Protein AF-A0A1Y5U432-F1 (afdb_monomer_lite)

Secondary structure (DSSP, 8-state):
--HHHHHHHHHHHHHHHHHHHGGG-SEE--S-GGGGGGHHHHHTT-TTSEE--HHHHHHHHHTTSS-SEEEEE--HHHHT-STTSTTGGGGGTSEEE--S-HHHHHHHHHHHHHH-S--HHHHHHHHHHHHT-S-SEEEE-STTGGGS----TT-EEEEHHHHHHHHHHHHHHT-------GGGSS--

Organism: NCBI:txid745714

Sequence (188 aa):
MDMRQNDAVVWDCLKRTIDAIVPHVDVFTVACNTLHYYAPRIRKRCGPAEFIDVADVVRSHLAHLETDSAALLGAIPVASLDEWSPYYSLREEVNFERPAQLASLHELIHEIKLLGGDSSEIRGRFSDIVSGLESETVFLACTELPLVTATVPGKSLVDVNDLLAKQLVDKALNWAGTVDDQSDRMES

Foldseek 3Di:
DPCVVCVVVVCVVVVVVLLVCLVPAQEDEDLFQLCLLCVVVSCVSNVNHYYDGLLVLVVVVVVPDPDLEAEEQDQCLQQVLPSSHSNVVCVVRHVYDYQPCNVLSNVLLVCCVVPNQPDPVSLVSLLVSQQPDPGQEYEPSGNRSVRNPYDHPSHDYHDSSVSVVVVRVVCVVPVPDPPVPPVPPPDD

Radius of gyration: 18.91 Å; chains: 1; bounding box: 48×50×57 Å

Structure (mmCIF, N/CA/C/O backbone):
data_AF-A0A1Y5U432-F1
#
_entry.id   AF-A0A1Y5U432-F1
#
loop_
_atom_site.group_PDB
_atom_site.id
_atom_site.type_symbol
_atom_site.label_atom_id
_atom_site.label_alt_id
_atom_site.label_comp_id
_atom_site.label_asym_id
_atom_site.label_entity_id
_atom_site.label_seq_id
_atom_site.pdbx_PDB_ins_code
_atom_site.Cartn_x
_atom_site.Cartn_y
_atom_site.Cartn_z
_atom_site.occupancy
_atom_site.B_iso_or_equiv
_atom_site.auth_seq_id
_atom_site.auth_comp_id
_atom_site.auth_asym_id
_atom_site.auth_atom_id
_atom_site.pdbx_PDB_model_num
ATOM 1 N N . MET A 1 1 ? 7.436 11.562 2.508 1.00 63.00 1 MET A N 1
ATOM 2 C CA . MET A 1 1 ? 7.859 11.799 1.113 1.00 63.00 1 MET A CA 1
ATOM 3 C C . MET A 1 1 ? 6.734 12.543 0.421 1.00 63.00 1 MET A C 1
ATOM 5 O O . MET A 1 1 ? 5.643 11.992 0.341 1.00 63.00 1 MET A O 1
ATOM 9 N N . ASP A 1 2 ? 6.965 13.787 0.001 1.00 79.75 2 ASP A N 1
ATOM 10 C CA . ASP A 1 2 ? 5.993 14.522 -0.814 1.00 79.75 2 ASP A CA 1
ATOM 11 C C . ASP A 1 2 ? 6.207 14.147 -2.286 1.00 79.75 2 ASP A C 1
ATOM 13 O O . ASP A 1 2 ? 7.143 14.622 -2.932 1.00 79.75 2 ASP A O 1
ATOM 17 N N . MET A 1 3 ? 5.369 13.241 -2.787 1.00 81.19 3 MET A N 1
ATOM 18 C CA . MET A 1 3 ? 5.434 12.747 -4.165 1.00 81.19 3 MET A CA 1
ATOM 19 C C . MET A 1 3 ? 5.154 13.843 -5.191 1.00 81.19 3 MET A C 1
ATOM 21 O O . MET A 1 3 ? 5.749 13.837 -6.263 1.00 81.19 3 MET A O 1
ATOM 25 N N . ARG A 1 4 ? 4.293 14.812 -4.859 1.00 84.44 4 ARG A N 1
ATOM 26 C CA . ARG A 1 4 ? 3.883 15.866 -5.794 1.00 84.44 4 ARG A CA 1
ATOM 27 C C . ARG A 1 4 ? 5.036 16.808 -6.091 1.00 84.44 4 ARG A C 1
ATOM 29 O O . ARG A 1 4 ? 5.247 17.193 -7.235 1.00 84.44 4 ARG A O 1
ATOM 36 N N . GLN A 1 5 ? 5.810 17.141 -5.064 1.00 89.94 5 GLN A N 1
ATOM 37 C CA . GLN A 1 5 ? 6.969 18.020 -5.209 1.00 89.94 5 GLN A CA 1
ATOM 38 C C . GLN A 1 5 ? 8.188 17.311 -5.811 1.00 89.94 5 GLN A C 1
ATOM 40 O O . GLN A 1 5 ? 9.054 17.966 -6.382 1.00 89.94 5 GLN A O 1
ATOM 45 N N . ASN A 1 6 ? 8.268 15.983 -5.687 1.00 92.94 6 ASN A N 1
ATOM 46 C CA . ASN A 1 6 ? 9.472 15.219 -6.016 1.00 92.94 6 ASN A CA 1
ATOM 47 C C . ASN A 1 6 ? 9.265 14.178 -7.132 1.00 92.94 6 ASN A C 1
ATOM 49 O O . ASN A 1 6 ? 10.129 13.320 -7.298 1.00 92.94 6 ASN A O 1
ATOM 53 N N . ASP A 1 7 ? 8.169 14.249 -7.904 1.00 94.06 7 ASP A N 1
ATOM 54 C CA . ASP A 1 7 ? 7.764 13.209 -8.873 1.00 94.06 7 ASP A CA 1
ATOM 55 C C . ASP A 1 7 ? 8.909 12.769 -9.793 1.00 94.06 7 ASP A C 1
ATOM 57 O O . ASP A 1 7 ? 9.226 11.585 -9.886 1.00 94.06 7 ASP A O 1
ATOM 61 N N . ALA A 1 8 ? 9.575 13.730 -10.438 1.00 95.94 8 ALA A N 1
ATOM 62 C CA . ALA A 1 8 ? 10.657 13.440 -11.375 1.00 95.94 8 ALA A CA 1
ATOM 63 C C . ALA A 1 8 ? 11.838 12.732 -10.692 1.00 95.94 8 ALA A C 1
ATOM 65 O O . ALA A 1 8 ? 12.324 11.719 -11.188 1.00 95.94 8 ALA A O 1
ATOM 66 N N . VAL A 1 9 ? 12.262 13.223 -9.523 1.00 96.88 9 VAL A N 1
ATOM 67 C CA . VAL A 1 9 ? 13.412 12.676 -8.789 1.00 96.88 9 VAL A CA 1
ATOM 68 C C . VAL A 1 9 ? 13.110 11.275 -8.261 1.00 96.88 9 VAL A C 1
ATOM 70 O O . VAL A 1 9 ? 13.939 10.373 -8.396 1.00 96.88 9 VAL A O 1
ATOM 73 N N . VAL A 1 10 ? 11.924 11.070 -7.680 1.00 96.31 10 VAL A N 1
ATOM 74 C CA . VAL A 1 10 ? 11.501 9.754 -7.184 1.00 96.31 10 VAL A CA 1
ATOM 75 C C . VAL A 1 10 ? 11.413 8.768 -8.344 1.00 96.31 10 VAL A C 1
ATOM 77 O O . VAL A 1 10 ? 11.946 7.661 -8.243 1.00 96.31 10 VAL A O 1
ATOM 80 N N . TRP A 1 11 ? 10.808 9.177 -9.461 1.00 97.12 11 TRP A N 1
ATOM 81 C CA . TRP A 1 11 ? 10.705 8.335 -10.643 1.00 97.12 11 TRP A CA 1
ATOM 82 C C . TRP A 1 11 ? 12.068 7.970 -11.230 1.00 97.12 11 TRP A C 1
ATOM 84 O O . TRP A 1 11 ? 12.289 6.803 -11.542 1.00 97.12 11 TRP A O 1
ATOM 94 N N . ASP A 1 12 ? 12.999 8.915 -11.352 1.00 97.88 12 ASP A N 1
ATOM 95 C CA . ASP A 1 12 ? 14.335 8.640 -11.888 1.00 97.88 12 ASP A CA 1
ATOM 96 C C . ASP A 1 12 ? 15.125 7.675 -10.997 1.00 97.88 12 ASP A C 1
ATOM 98 O O . ASP A 1 12 ? 15.816 6.780 -11.493 1.00 97.88 12 ASP A O 1
ATOM 102 N N . CYS A 1 13 ? 14.998 7.805 -9.675 1.00 97.31 13 CYS A N 1
ATOM 103 C CA . CYS A 1 13 ? 15.570 6.848 -8.733 1.00 97.31 13 CYS A CA 1
ATOM 104 C C . CYS A 1 13 ? 14.947 5.458 -8.891 1.00 97.31 13 CYS A C 1
ATOM 106 O O . CYS A 1 13 ? 15.680 4.487 -9.073 1.00 97.31 13 CYS A O 1
ATOM 108 N N . LEU A 1 14 ? 13.615 5.366 -8.882 1.00 97.62 14 LEU A N 1
ATOM 109 C CA . LEU A 1 14 ? 12.896 4.099 -9.004 1.00 97.62 14 LEU A CA 1
ATOM 110 C C . LEU A 1 14 ? 13.180 3.411 -10.345 1.00 97.62 14 LEU A C 1
ATOM 112 O O . LEU A 1 14 ? 13.458 2.215 -10.376 1.00 97.62 14 LEU A O 1
ATOM 116 N N . LYS A 1 15 ? 13.185 4.176 -11.441 1.00 98.00 15 LYS A N 1
ATOM 117 C CA . LYS A 1 15 ? 13.542 3.709 -12.783 1.00 98.00 15 LYS A CA 1
ATOM 118 C C . LYS A 1 15 ? 14.902 3.023 -12.782 1.00 98.00 15 LYS A C 1
ATOM 120 O O . LYS A 1 15 ? 15.000 1.911 -13.282 1.00 98.00 15 LYS A O 1
ATOM 125 N N . ARG A 1 16 ? 15.941 3.674 -12.245 1.00 97.94 16 ARG A N 1
ATOM 126 C CA . ARG A 1 16 ? 17.299 3.104 -12.239 1.00 97.94 16 ARG A CA 1
ATOM 127 C C . ARG A 1 16 ? 17.348 1.768 -11.506 1.00 97.94 16 ARG A C 1
ATOM 129 O O . ARG A 1 16 ? 18.021 0.857 -11.969 1.00 97.94 16 ARG A O 1
ATOM 136 N N . THR A 1 17 ? 16.620 1.646 -10.398 1.00 97.69 17 THR A N 1
ATOM 137 C CA . THR A 1 17 ? 16.516 0.382 -9.663 1.00 97.69 17 THR A CA 1
ATOM 138 C C . THR A 1 17 ? 15.796 -0.683 -10.484 1.00 97.69 17 THR A C 1
ATOM 140 O O . THR A 1 17 ? 16.288 -1.801 -10.568 1.00 97.69 17 THR A O 1
ATOM 143 N N . ILE A 1 18 ? 14.676 -0.346 -11.129 1.00 97.69 18 ILE A N 1
ATOM 144 C CA . ILE A 1 18 ? 13.931 -1.280 -11.990 1.00 97.69 18 ILE A CA 1
ATOM 145 C C . ILE A 1 18 ? 14.811 -1.776 -13.138 1.00 97.69 18 ILE A C 1
ATOM 147 O O . ILE A 1 18 ? 14.940 -2.982 -13.324 1.00 97.69 18 ILE A O 1
ATOM 151 N N . ASP A 1 19 ? 15.465 -0.858 -13.852 1.00 97.06 19 ASP A N 1
ATOM 152 C CA . ASP A 1 19 ? 16.355 -1.181 -14.971 1.00 97.06 19 ASP A CA 1
ATOM 153 C C . ASP A 1 19 ? 17.510 -2.107 -14.525 1.00 97.06 19 ASP A C 1
ATOM 155 O O . ASP A 1 19 ? 17.985 -2.923 -15.312 1.00 97.06 19 ASP A O 1
ATOM 159 N N . ALA A 1 20 ? 17.940 -2.014 -13.260 1.00 97.19 20 ALA A N 1
ATOM 160 C CA . ALA A 1 20 ? 18.979 -2.867 -12.689 1.00 97.19 20 ALA A CA 1
ATOM 161 C C . ALA A 1 20 ? 18.478 -4.253 -12.244 1.00 97.19 20 ALA A C 1
ATOM 163 O O . ALA A 1 20 ? 19.243 -5.207 -12.336 1.00 97.19 20 ALA A O 1
ATOM 164 N N . ILE A 1 21 ? 17.240 -4.389 -11.748 1.00 96.56 21 ILE A N 1
ATOM 165 C CA . ILE A 1 21 ? 16.734 -5.672 -11.218 1.00 96.56 21 ILE A CA 1
ATOM 166 C C . ILE A 1 21 ? 16.040 -6.531 -12.273 1.00 96.56 21 ILE A C 1
ATOM 168 O O . ILE A 1 21 ? 16.147 -7.750 -12.210 1.00 96.56 21 ILE A O 1
ATOM 172 N N . VAL A 1 22 ? 15.347 -5.916 -13.239 1.00 97.25 22 VAL A N 1
ATOM 173 C CA . VAL A 1 22 ? 14.520 -6.618 -14.237 1.00 97.25 22 VAL A CA 1
ATOM 174 C C . VAL A 1 22 ? 15.285 -7.708 -15.000 1.00 97.25 22 VAL A C 1
ATOM 176 O O . VAL A 1 22 ? 14.718 -8.779 -15.187 1.00 97.25 22 VAL A O 1
ATOM 179 N N . PRO A 1 23 ? 16.563 -7.529 -15.394 1.00 96.56 23 PRO A N 1
ATOM 180 C CA . PRO A 1 23 ? 17.322 -8.592 -16.062 1.00 96.56 23 PRO A CA 1
ATOM 181 C C . PRO A 1 23 ? 17.606 -9.833 -15.201 1.00 96.56 23 PRO A C 1
ATOM 183 O O . PRO A 1 23 ? 18.127 -10.818 -15.719 1.00 96.56 23 PRO A O 1
ATOM 186 N N . HIS A 1 24 ? 17.339 -9.778 -13.895 1.00 96.81 24 HIS A N 1
ATOM 187 C CA . HIS A 1 24 ? 17.724 -10.799 -12.919 1.00 96.81 24 HIS A CA 1
ATOM 188 C C . HIS A 1 24 ? 16.534 -11.431 -12.193 1.00 96.81 24 HIS A C 1
ATOM 190 O O . HIS A 1 24 ? 16.743 -12.214 -11.268 1.00 96.81 24 HIS A O 1
ATOM 196 N N . VAL A 1 25 ? 15.305 -11.073 -12.567 1.00 96.06 25 VAL A N 1
ATOM 197 C CA . VAL A 1 25 ? 14.092 -11.548 -11.900 1.00 96.06 25 VAL A CA 1
ATOM 198 C C . VAL A 1 25 ? 13.018 -11.894 -12.918 1.00 96.06 25 VAL A C 1
ATOM 200 O O . VAL A 1 25 ? 12.791 -11.163 -13.876 1.00 96.06 25 VAL A O 1
ATOM 203 N N . ASP A 1 26 ? 12.318 -12.989 -12.660 1.00 95.38 26 ASP A N 1
ATOM 204 C CA . ASP A 1 26 ? 11.117 -13.380 -13.396 1.00 95.38 26 ASP A CA 1
ATOM 205 C C . ASP A 1 26 ? 9.882 -12.611 -12.915 1.00 95.38 26 ASP A C 1
ATOM 207 O O . ASP A 1 26 ? 9.002 -12.247 -13.691 1.00 95.38 26 ASP A O 1
ATOM 211 N N . VAL A 1 27 ? 9.831 -12.327 -11.614 1.00 96.44 27 VAL A N 1
ATOM 212 C CA . VAL A 1 27 ? 8.731 -11.629 -10.956 1.00 96.44 27 VAL A CA 1
ATOM 213 C C . VAL A 1 27 ? 9.268 -10.731 -9.846 1.00 96.44 27 VAL A C 1
ATOM 215 O O . VAL A 1 27 ? 10.192 -11.100 -9.120 1.00 96.44 27 VAL A O 1
ATOM 218 N N . PHE A 1 28 ? 8.700 -9.535 -9.700 1.00 97.12 28 PHE A N 1
ATOM 219 C CA . PHE A 1 28 ? 9.051 -8.618 -8.618 1.00 97.12 28 PHE A CA 1
ATOM 220 C C . PHE A 1 28 ? 7.879 -7.727 -8.202 1.00 97.12 28 PHE A C 1
ATOM 222 O O . PHE A 1 28 ? 6.849 -7.630 -8.868 1.00 97.12 28 PHE A O 1
ATOM 229 N N . THR A 1 29 ? 8.060 -7.029 -7.085 1.00 97.69 29 THR A N 1
ATOM 230 C CA . THR A 1 29 ? 7.163 -5.967 -6.629 1.00 97.69 29 THR A CA 1
ATOM 231 C C . THR A 1 29 ? 7.957 -4.860 -5.934 1.00 97.69 29 THR A C 1
ATOM 233 O O . THR A 1 29 ? 9.177 -4.957 -5.788 1.00 97.69 29 THR A O 1
ATOM 236 N N . VAL A 1 30 ? 7.279 -3.794 -5.512 1.00 96.88 30 VAL A N 1
ATOM 237 C CA . VAL A 1 30 ? 7.864 -2.708 -4.728 1.00 96.88 30 VAL A CA 1
ATOM 238 C C . VAL A 1 30 ? 7.277 -2.756 -3.321 1.00 96.88 30 VAL A C 1
ATOM 240 O O . VAL A 1 30 ? 6.081 -2.600 -3.123 1.00 96.88 30 VAL A O 1
ATOM 243 N N . ALA A 1 31 ? 8.124 -2.905 -2.304 1.00 95.31 31 ALA A N 1
ATOM 244 C CA . ALA A 1 31 ? 7.699 -2.920 -0.902 1.00 95.31 31 ALA A CA 1
ATOM 245 C C . ALA A 1 31 ? 7.367 -1.506 -0.371 1.00 95.31 31 ALA A C 1
ATOM 247 O O . ALA A 1 31 ? 7.864 -1.077 0.666 1.00 95.31 31 ALA A O 1
ATOM 248 N N . CYS A 1 32 ? 6.574 -0.734 -1.113 1.00 95.31 32 CYS A N 1
ATOM 249 C CA . CYS A 1 32 ? 6.112 0.590 -0.719 1.00 95.31 32 CYS A CA 1
ATOM 250 C C . CYS A 1 32 ? 4.826 0.945 -1.462 1.00 95.31 32 CYS A C 1
ATOM 252 O O . CYS A 1 32 ? 4.883 1.367 -2.615 1.00 95.31 32 CYS A O 1
ATOM 254 N N . ASN A 1 33 ? 3.689 0.866 -0.767 1.00 95.94 33 ASN A N 1
ATOM 255 C CA . ASN A 1 33 ? 2.362 1.213 -1.284 1.00 95.94 33 ASN A CA 1
ATOM 256 C C . ASN A 1 33 ? 2.364 2.508 -2.118 1.00 95.94 33 ASN A C 1
ATOM 258 O O . ASN A 1 33 ? 1.960 2.501 -3.273 1.00 95.94 33 ASN A O 1
ATOM 262 N N . THR A 1 34 ? 2.907 3.606 -1.585 1.00 94.81 34 THR A N 1
ATOM 263 C CA . THR A 1 34 ? 2.953 4.903 -2.281 1.00 94.81 34 THR A CA 1
ATOM 264 C C . THR A 1 34 ? 3.620 4.840 -3.661 1.00 94.81 34 THR A C 1
ATOM 266 O O . THR A 1 34 ? 3.174 5.509 -4.589 1.00 94.81 34 THR A O 1
ATOM 269 N N . LEU A 1 35 ? 4.681 4.042 -3.830 1.00 96.19 35 LEU A N 1
ATOM 270 C CA . LEU A 1 35 ? 5.428 3.973 -5.093 1.00 96.19 35 LEU A CA 1
ATOM 271 C C . LEU A 1 35 ? 4.691 3.199 -6.191 1.00 96.19 35 LEU A C 1
ATOM 273 O O . LEU A 1 35 ? 5.047 3.331 -7.363 1.00 96.19 35 LEU A O 1
ATOM 277 N N . HIS A 1 36 ? 3.626 2.471 -5.851 1.00 97.12 36 HIS A N 1
ATOM 278 C CA . HIS A 1 36 ? 2.748 1.845 -6.838 1.00 97.12 36 HIS A CA 1
ATOM 279 C C . HIS A 1 36 ? 1.921 2.854 -7.640 1.00 97.12 36 HIS A C 1
ATOM 281 O O . HIS A 1 36 ? 1.388 2.497 -8.684 1.00 97.12 36 HIS A O 1
ATOM 287 N N . TYR A 1 37 ? 1.911 4.138 -7.264 1.00 96.31 37 TYR A N 1
ATOM 288 C CA . TYR A 1 37 ? 1.487 5.210 -8.171 1.00 96.31 37 TYR A CA 1
ATOM 289 C C . TYR A 1 37 ? 2.194 5.109 -9.538 1.00 96.31 37 TYR A C 1
ATOM 291 O O . TYR A 1 37 ? 1.599 5.331 -10.593 1.00 96.31 37 TYR A O 1
ATOM 299 N N . TYR A 1 38 ? 3.464 4.690 -9.549 1.00 97.25 38 TYR A N 1
ATOM 300 C CA . TYR A 1 38 ? 4.224 4.507 -10.780 1.00 97.25 38 TYR A CA 1
ATOM 301 C C . TYR A 1 38 ? 3.931 3.203 -11.518 1.00 97.25 38 TYR A C 1
ATOM 303 O O . TYR A 1 38 ? 4.505 3.008 -12.588 1.00 97.25 38 TYR A O 1
ATOM 311 N N . ALA A 1 39 ? 3.050 2.330 -11.027 1.00 97.31 39 ALA A N 1
ATOM 312 C CA . ALA A 1 39 ? 2.791 1.018 -11.613 1.00 97.31 39 ALA A CA 1
ATOM 313 C C . ALA A 1 39 ? 2.567 1.040 -13.141 1.00 97.31 39 ALA A C 1
ATOM 315 O O . ALA A 1 39 ? 3.182 0.223 -13.830 1.00 97.31 39 ALA A O 1
ATOM 316 N N . PRO A 1 40 ? 1.812 1.989 -13.741 1.00 96.50 40 PRO A N 1
ATOM 317 C CA . PRO A 1 40 ? 1.693 2.074 -15.201 1.00 96.50 40 PRO A CA 1
ATOM 318 C C . PRO A 1 40 ? 3.025 2.333 -15.919 1.00 96.50 40 PRO A C 1
ATOM 320 O O . PRO A 1 40 ? 3.236 1.864 -17.038 1.00 96.50 40 PRO A O 1
ATOM 323 N N . ARG A 1 41 ? 3.933 3.097 -15.301 1.00 97.44 41 ARG A N 1
ATOM 324 C CA . ARG A 1 41 ? 5.270 3.371 -15.840 1.00 97.44 41 ARG A CA 1
ATOM 325 C C . ARG A 1 41 ? 6.227 2.198 -15.592 1.00 97.44 41 ARG A C 1
ATOM 327 O O . ARG A 1 41 ? 7.057 1.929 -16.456 1.00 97.44 41 ARG A O 1
ATOM 334 N N . ILE A 1 42 ? 6.098 1.508 -14.453 1.00 98.00 42 ILE A N 1
ATOM 335 C CA . ILE A 1 42 ? 6.870 0.304 -14.105 1.00 98.00 42 ILE A CA 1
ATOM 336 C C . ILE A 1 42 ? 6.562 -0.812 -15.103 1.00 98.00 42 ILE A C 1
ATOM 338 O O . ILE A 1 42 ? 7.480 -1.271 -15.771 1.00 98.00 42 ILE A O 1
ATOM 342 N N . ARG A 1 43 ? 5.279 -1.156 -15.304 1.00 96.88 43 ARG A N 1
ATOM 343 C CA . ARG A 1 43 ? 4.834 -2.220 -16.229 1.00 96.88 43 ARG A CA 1
ATOM 344 C C . ARG A 1 43 ? 5.416 -2.070 -17.641 1.00 96.88 43 ARG A C 1
ATOM 346 O O . ARG A 1 43 ? 5.810 -3.051 -18.257 1.00 96.88 43 ARG A O 1
ATOM 353 N N . LYS A 1 44 ? 5.537 -0.836 -18.145 1.00 96.56 44 LYS A N 1
ATOM 354 C CA . LYS A 1 44 ? 6.135 -0.545 -19.466 1.00 96.56 44 LYS A CA 1
ATOM 355 C C . LYS A 1 44 ? 7.636 -0.850 -19.555 1.00 96.56 44 LYS A C 1
ATOM 357 O O . LYS A 1 44 ? 8.173 -0.873 -20.658 1.00 96.56 44 LYS A O 1
ATOM 362 N N . ARG A 1 45 ? 8.317 -1.018 -18.421 1.00 95.12 45 ARG A N 1
ATOM 363 C CA . ARG A 1 45 ? 9.758 -1.287 -18.325 1.00 95.12 45 ARG A CA 1
ATOM 364 C C . ARG A 1 45 ? 10.104 -2.716 -17.931 1.00 95.12 45 ARG A C 1
ATOM 366 O O . ARG A 1 45 ? 11.261 -3.087 -18.068 1.00 95.12 45 ARG A O 1
ATOM 373 N N . CYS A 1 46 ? 9.140 -3.511 -17.479 1.00 92.69 46 CYS A N 1
ATOM 374 C CA . CYS A 1 46 ? 9.407 -4.853 -16.962 1.00 92.69 46 CYS A CA 1
ATOM 375 C C . CYS A 1 46 ? 9.894 -5.846 -18.029 1.00 92.69 46 CYS A C 1
ATOM 377 O O . CYS A 1 46 ? 10.483 -6.861 -17.678 1.00 92.69 46 CYS A O 1
ATOM 379 N N . GLY A 1 47 ? 9.696 -5.561 -19.323 1.00 90.31 47 GLY A N 1
ATOM 380 C CA . GLY A 1 47 ? 10.099 -6.477 -20.390 1.00 90.31 47 GLY A CA 1
ATOM 381 C C . GLY A 1 47 ? 9.454 -7.858 -20.185 1.00 90.31 47 GLY A C 1
ATOM 382 O O . GLY A 1 47 ? 8.226 -7.911 -20.137 1.00 90.31 47 GLY A O 1
ATOM 383 N N . PRO A 1 48 ? 10.239 -8.948 -20.073 1.00 91.75 48 PRO A N 1
ATOM 384 C CA . PRO A 1 48 ? 9.710 -10.283 -19.790 1.00 91.75 48 PRO A CA 1
ATOM 385 C C . PRO A 1 48 ? 9.350 -10.517 -18.313 1.00 91.75 48 PRO A C 1
ATOM 387 O O . PRO A 1 48 ? 8.593 -11.441 -18.032 1.00 91.75 48 PRO A O 1
ATOM 390 N N . ALA A 1 49 ? 9.874 -9.714 -17.382 1.00 95.31 49 ALA A N 1
ATOM 391 C CA . ALA A 1 49 ? 9.578 -9.867 -15.963 1.00 95.31 49 ALA A CA 1
ATOM 392 C C . ALA A 1 49 ? 8.134 -9.441 -15.653 1.00 95.31 49 ALA A C 1
ATOM 394 O O . ALA A 1 49 ? 7.609 -8.482 -16.227 1.00 95.31 49 ALA A O 1
ATOM 395 N N . GLU A 1 50 ? 7.499 -10.104 -14.693 1.00 95.31 50 GLU A N 1
ATOM 396 C CA . GLU A 1 50 ? 6.184 -9.731 -14.182 1.00 95.31 50 GLU A CA 1
ATOM 397 C C . GLU A 1 50 ? 6.318 -8.755 -13.000 1.00 95.31 50 GLU A C 1
ATOM 399 O O . GLU A 1 50 ? 7.079 -8.981 -12.059 1.00 95.31 50 GLU A O 1
ATOM 404 N N . PHE A 1 51 ? 5.551 -7.662 -13.023 1.00 97.56 51 PHE A N 1
ATOM 405 C CA . PHE A 1 51 ? 5.423 -6.750 -11.885 1.00 97.56 51 PHE A CA 1
ATOM 406 C C . PHE A 1 51 ? 4.080 -6.948 -11.187 1.00 97.56 51 PHE A C 1
ATOM 408 O O . PHE A 1 51 ? 3.030 -6.741 -11.797 1.00 97.56 51 PHE A O 1
ATOM 415 N N . ILE A 1 52 ? 4.124 -7.288 -9.899 1.00 97.69 52 ILE A N 1
ATOM 416 C CA . ILE A 1 52 ? 2.937 -7.425 -9.051 1.00 97.69 52 ILE A CA 1
ATOM 417 C C . ILE A 1 52 ? 2.586 -6.060 -8.462 1.00 97.69 52 ILE A C 1
ATOM 419 O O . ILE A 1 52 ? 3.377 -5.474 -7.718 1.00 97.69 52 ILE A O 1
ATOM 423 N N . ASP A 1 53 ? 1.389 -5.571 -8.778 1.00 97.69 53 ASP A N 1
ATOM 424 C CA . ASP A 1 53 ? 0.882 -4.273 -8.345 1.00 97.69 53 ASP A CA 1
ATOM 425 C C . ASP A 1 53 ? -0.062 -4.397 -7.143 1.00 97.69 53 ASP A C 1
ATOM 427 O O . ASP A 1 53 ? -0.927 -5.267 -7.099 1.00 97.69 53 ASP A O 1
ATOM 431 N N . VAL A 1 54 ? 0.052 -3.473 -6.194 1.00 97.06 54 VAL A N 1
ATOM 432 C CA . VAL A 1 54 ? -0.713 -3.455 -4.954 1.00 97.06 54 VAL A CA 1
ATOM 433 C C . VAL A 1 54 ? -2.210 -3.263 -5.190 1.00 97.06 54 VAL A C 1
ATOM 435 O O . VAL A 1 54 ? -3.029 -3.846 -4.485 1.00 97.06 54 VAL A O 1
ATOM 438 N N . ALA A 1 55 ? -2.593 -2.501 -6.216 1.00 96.12 55 ALA A N 1
ATOM 439 C CA . ALA A 1 55 ? -4.000 -2.351 -6.568 1.00 96.12 55 ALA A CA 1
ATOM 440 C C . ALA A 1 55 ? -4.603 -3.678 -7.055 1.00 96.12 55 ALA A C 1
ATOM 442 O O . ALA A 1 55 ? -5.744 -3.993 -6.727 1.00 96.12 55 ALA A O 1
ATOM 443 N N . ASP A 1 56 ? -3.828 -4.481 -7.789 1.00 96.44 56 ASP A N 1
ATOM 444 C CA . ASP A 1 56 ? -4.291 -5.772 -8.297 1.00 96.44 56 ASP A CA 1
ATOM 445 C C . ASP A 1 56 ? -4.421 -6.797 -7.164 1.00 96.44 56 ASP A C 1
ATOM 447 O O . ASP A 1 56 ? -5.407 -7.534 -7.125 1.00 96.44 56 ASP A O 1
ATOM 451 N N . VAL A 1 57 ? -3.483 -6.806 -6.205 1.00 96.69 57 VAL A N 1
ATOM 452 C CA . VAL A 1 57 ? -3.545 -7.739 -5.064 1.00 96.69 57 VAL A CA 1
ATOM 453 C C . VAL A 1 57 ? -4.716 -7.406 -4.142 1.00 96.69 57 VAL A C 1
ATOM 455 O O . VAL A 1 57 ? -5.438 -8.299 -3.700 1.00 96.69 57 VAL A O 1
ATOM 458 N N . VAL A 1 58 ? -4.953 -6.112 -3.898 1.00 96.25 58 VAL A N 1
ATOM 459 C CA . VAL A 1 58 ? -6.089 -5.649 -3.097 1.00 96.25 58 VAL A CA 1
ATOM 460 C C . VAL A 1 58 ? -7.400 -5.950 -3.816 1.00 96.25 58 VAL A C 1
ATOM 462 O O . VAL A 1 58 ? -8.296 -6.508 -3.189 1.00 96.25 58 VAL A O 1
ATOM 465 N N . ARG A 1 59 ? -7.503 -5.705 -5.132 1.00 95.25 59 ARG A N 1
ATOM 466 C CA . ARG A 1 59 ? -8.677 -6.104 -5.930 1.00 95.25 59 ARG A CA 1
ATOM 467 C C . ARG A 1 59 ? -8.956 -7.602 -5.825 1.00 95.25 59 ARG A C 1
ATOM 469 O O . ARG A 1 59 ? -10.095 -7.997 -5.598 1.00 95.25 59 ARG A O 1
ATOM 476 N N . SER A 1 60 ? -7.927 -8.437 -5.977 1.00 94.62 60 SER A N 1
ATOM 477 C CA . SER A 1 60 ? -8.083 -9.890 -5.874 1.00 94.62 60 SER A CA 1
ATOM 478 C C . SER A 1 60 ? -8.564 -10.308 -4.487 1.00 94.62 60 SER A C 1
ATOM 480 O O . SER A 1 60 ? -9.401 -11.196 -4.381 1.00 94.62 60 SER A O 1
ATOM 482 N N . HIS A 1 61 ? -8.063 -9.670 -3.427 1.00 94.94 61 HIS A N 1
ATOM 483 C CA . HIS A 1 61 ? -8.514 -9.943 -2.065 1.00 94.94 61 HIS A CA 1
ATOM 484 C C . HIS A 1 61 ? -9.975 -9.524 -1.852 1.00 94.94 61 HIS A C 1
ATOM 486 O O . HIS A 1 61 ? -10.761 -10.294 -1.308 1.00 94.94 61 HIS A O 1
ATOM 492 N N . LEU A 1 62 ? -10.350 -8.336 -2.335 1.00 93.31 62 LEU A N 1
ATOM 493 C CA . LEU A 1 62 ? -11.713 -7.804 -2.270 1.00 93.31 62 LEU A CA 1
ATOM 494 C C . LEU A 1 62 ? -12.731 -8.702 -2.981 1.00 93.31 62 LEU A C 1
ATOM 496 O O . LEU A 1 62 ? -13.833 -8.874 -2.478 1.00 93.31 62 LEU A O 1
ATOM 500 N N . ALA A 1 63 ? -12.360 -9.329 -4.101 1.00 92.50 63 ALA A N 1
ATOM 501 C CA . ALA A 1 63 ? -13.238 -10.244 -4.838 1.00 92.50 63 ALA A CA 1
ATOM 502 C C . ALA A 1 63 ? -13.673 -11.485 -4.028 1.00 92.50 63 ALA A C 1
ATOM 504 O O . ALA A 1 63 ? -14.613 -12.177 -4.420 1.00 92.50 63 ALA A O 1
ATOM 505 N N . HIS A 1 64 ? -12.994 -11.779 -2.916 1.00 90.62 64 HIS A N 1
ATOM 506 C CA . HIS A 1 64 ? -13.342 -12.858 -1.992 1.00 90.62 64 HIS A CA 1
ATOM 507 C C . HIS A 1 64 ? -14.128 -12.383 -0.764 1.00 90.62 64 HIS A C 1
ATOM 509 O O . HIS A 1 64 ? -14.498 -13.211 0.068 1.00 90.62 64 HIS A O 1
ATOM 515 N N . LEU A 1 65 ? -14.373 -11.078 -0.629 1.00 89.00 65 LEU A N 1
ATOM 516 C CA . LEU A 1 65 ? -15.170 -10.520 0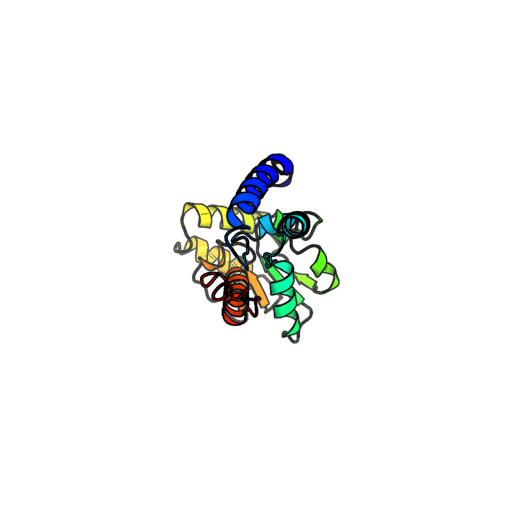.455 1.00 89.00 65 LEU A CA 1
ATOM 517 C C . LEU A 1 65 ? -16.643 -10.428 0.043 1.00 89.00 65 LEU A C 1
ATOM 519 O O . LEU A 1 65 ? -16.972 -10.150 -1.105 1.00 89.00 65 LEU A O 1
ATOM 523 N N . GLU A 1 66 ? -17.541 -10.607 1.010 1.00 86.50 66 GLU A N 1
ATOM 524 C CA . GLU A 1 66 ? -18.990 -10.439 0.816 1.00 86.50 66 GLU A CA 1
ATOM 525 C C . GLU A 1 66 ? -19.442 -8.967 0.947 1.00 86.50 66 GLU A C 1
ATOM 527 O O . GLU A 1 66 ? -20.633 -8.690 1.066 1.00 86.50 66 GLU A O 1
ATOM 532 N N . THR A 1 67 ? -18.500 -8.016 0.942 1.00 87.06 67 THR A N 1
ATOM 533 C CA . THR A 1 67 ? -18.743 -6.576 1.127 1.00 87.06 67 THR A CA 1
ATOM 534 C C . THR A 1 67 ? -18.130 -5.757 -0.006 1.00 87.06 67 THR A C 1
ATOM 536 O O . THR A 1 67 ? -17.049 -6.069 -0.504 1.00 87.06 67 THR A O 1
ATOM 539 N N . ASP A 1 68 ? -18.808 -4.673 -0.374 1.00 87.44 68 ASP A N 1
ATOM 540 C CA . ASP A 1 68 ? -18.338 -3.633 -1.294 1.00 87.44 68 ASP A CA 1
ATOM 541 C C . ASP A 1 68 ? -17.687 -2.444 -0.561 1.00 87.44 68 ASP A C 1
ATOM 543 O O . ASP A 1 68 ? -17.322 -1.445 -1.184 1.00 87.44 68 ASP A O 1
ATOM 547 N N . SER A 1 69 ? -17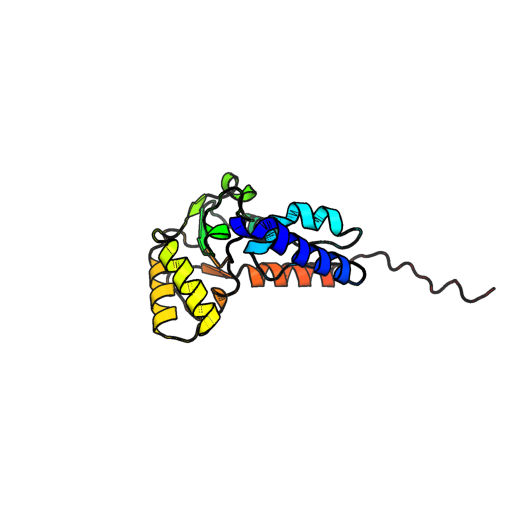.531 -2.542 0.762 1.00 93.56 69 SER A N 1
ATOM 548 C CA . SER A 1 69 ? -16.967 -1.503 1.623 1.00 93.56 69 SER A CA 1
ATOM 549 C C . SER A 1 69 ? -15.797 -2.021 2.455 1.00 93.56 69 SER A C 1
ATOM 551 O O . SER A 1 69 ? -15.817 -3.135 2.988 1.00 93.56 69 SER A O 1
ATOM 553 N N . ALA A 1 70 ? -14.763 -1.192 2.563 1.00 96.81 70 ALA A N 1
ATOM 554 C CA . ALA A 1 70 ? -13.584 -1.447 3.381 1.00 96.81 70 ALA A CA 1
ATOM 555 C C . ALA A 1 70 ? -12.930 -0.120 3.771 1.00 96.81 70 ALA A C 1
ATOM 557 O O . ALA A 1 70 ? -13.025 0.856 3.036 1.00 96.81 70 ALA A O 1
ATOM 558 N N . ALA A 1 71 ? -12.196 -0.076 4.878 1.00 97.12 71 ALA A N 1
ATOM 559 C CA . ALA A 1 71 ? -11.388 1.090 5.207 1.00 97.12 71 ALA A CA 1
ATOM 560 C C . ALA A 1 71 ? -9.979 0.977 4.618 1.00 97.12 71 ALA A C 1
ATOM 562 O O . ALA A 1 71 ? -9.404 -0.111 4.552 1.00 97.12 71 ALA A O 1
ATOM 563 N N . LEU A 1 72 ? -9.396 2.114 4.234 1.00 96.88 72 LEU A N 1
ATOM 564 C CA . LEU A 1 72 ? -8.029 2.205 3.723 1.00 96.88 72 LEU A CA 1
ATOM 565 C C . LEU A 1 72 ? -7.192 3.141 4.598 1.00 96.88 72 LEU A C 1
ATOM 567 O O . LEU A 1 72 ? -7.381 4.360 4.598 1.00 96.88 72 LEU A O 1
ATOM 571 N N . LEU A 1 73 ? -6.218 2.578 5.312 1.00 97.12 73 LEU A N 1
ATOM 572 C CA . LEU A 1 73 ? -5.256 3.340 6.099 1.00 97.12 73 LEU A CA 1
ATOM 573 C C . LEU A 1 73 ? -3.922 3.402 5.369 1.00 97.12 73 LEU A C 1
ATOM 575 O O . LEU A 1 73 ? -3.297 2.387 5.089 1.00 97.12 73 LEU A O 1
ATOM 579 N N . GLY A 1 74 ? -3.440 4.608 5.100 1.00 95.25 74 GLY A N 1
ATOM 580 C CA . GLY A 1 74 ? -2.116 4.808 4.536 1.00 95.25 74 GLY A CA 1
ATOM 581 C C . GLY A 1 74 ? -1.645 6.246 4.670 1.00 95.25 74 GLY A C 1
ATOM 582 O O . GLY A 1 74 ? -2.344 7.109 5.201 1.00 95.25 74 GLY A O 1
ATOM 583 N N . ALA A 1 75 ? -0.440 6.517 4.171 1.00 91.75 75 ALA A N 1
ATOM 584 C CA . ALA A 1 75 ? 0.043 7.889 4.062 1.00 91.75 75 ALA A CA 1
ATOM 585 C C . ALA A 1 75 ? -0.883 8.719 3.152 1.00 91.75 75 ALA A C 1
ATOM 587 O O . ALA A 1 75 ? -1.618 8.162 2.341 1.00 91.75 75 ALA A O 1
ATOM 588 N N . ILE A 1 76 ? -0.802 10.051 3.233 1.00 90.62 76 ILE A N 1
ATOM 589 C CA . ILE A 1 76 ? -1.697 10.959 2.493 1.00 90.62 76 ILE A CA 1
ATOM 590 C C . ILE A 1 76 ? -1.848 10.600 1.002 1.00 90.62 76 ILE A C 1
ATOM 592 O O . ILE A 1 76 ? -2.992 10.479 0.574 1.00 90.62 76 ILE A O 1
ATOM 596 N N . PRO A 1 77 ? -0.775 10.356 0.215 1.00 88.88 77 PRO A N 1
ATOM 597 C CA . PRO A 1 77 ? -0.933 10.020 -1.204 1.00 88.88 77 PRO A CA 1
ATOM 598 C C . PRO A 1 77 ? -1.696 8.714 -1.445 1.00 88.88 77 PRO A C 1
ATOM 600 O O . PRO A 1 77 ? -2.271 8.530 -2.503 1.00 88.88 77 PRO A O 1
ATOM 603 N N . VAL A 1 78 ? -1.694 7.801 -0.474 1.00 91.38 78 VAL A N 1
ATOM 604 C CA . VAL A 1 78 ? -2.408 6.526 -0.547 1.00 91.38 78 VAL A CA 1
ATOM 605 C C . VAL A 1 78 ? -3.874 6.716 -0.165 1.00 91.38 78 VAL A C 1
ATOM 607 O O . VAL A 1 78 ? -4.765 6.384 -0.946 1.00 91.38 78 VAL A O 1
ATOM 610 N N . ALA A 1 79 ? -4.118 7.284 1.016 1.00 89.31 79 ALA A N 1
ATOM 611 C CA . ALA A 1 79 ? -5.450 7.389 1.603 1.00 89.31 79 ALA A CA 1
ATOM 612 C C . ALA A 1 79 ? -6.310 8.514 0.996 1.00 89.31 79 ALA A C 1
ATOM 614 O O . ALA A 1 79 ? -7.514 8.557 1.243 1.00 89.31 79 ALA A O 1
ATOM 615 N N . SER A 1 80 ? -5.734 9.430 0.204 1.00 88.25 80 SER A N 1
ATOM 616 C CA . SER A 1 80 ? -6.509 10.481 -0.470 1.00 88.25 80 SER A CA 1
ATOM 617 C C . SER A 1 80 ? -7.461 9.930 -1.532 1.00 88.25 80 SER A C 1
ATOM 619 O O . SER A 1 80 ? -8.506 10.543 -1.753 1.00 88.25 80 SER A O 1
ATOM 621 N N . LEU A 1 81 ? -7.117 8.786 -2.145 1.00 90.12 81 LEU A N 1
ATOM 622 C CA . LEU A 1 81 ? -7.828 8.174 -3.279 1.00 90.12 81 LEU A CA 1
ATOM 623 C C . LEU A 1 81 ? -8.004 9.118 -4.483 1.00 90.12 81 LEU A C 1
ATOM 625 O O . LEU A 1 81 ? -8.913 8.943 -5.293 1.00 90.12 81 LEU A O 1
ATOM 629 N N . ASP A 1 82 ? -7.132 10.120 -4.604 1.00 91.44 82 ASP A N 1
ATOM 630 C CA . ASP A 1 82 ? -7.036 10.985 -5.782 1.00 91.44 82 ASP A CA 1
ATOM 631 C C . ASP A 1 82 ? -6.088 10.386 -6.834 1.00 91.44 82 ASP A C 1
ATOM 633 O O . ASP A 1 82 ? -5.620 9.257 -6.681 1.00 91.44 82 ASP A O 1
ATOM 637 N N . GLU A 1 83 ? -5.800 11.121 -7.913 1.00 91.06 83 GLU A N 1
ATOM 638 C CA . GLU A 1 83 ? -4.960 10.628 -9.013 1.00 91.06 83 GLU A CA 1
ATOM 639 C C . GLU A 1 83 ? -3.533 10.202 -8.606 1.00 91.06 83 GLU A C 1
ATOM 641 O O . GLU A 1 83 ? -2.858 9.529 -9.383 1.00 91.06 83 GLU A O 1
ATOM 646 N N . TRP A 1 84 ? -3.065 10.572 -7.407 1.00 91.69 84 TRP A N 1
ATOM 647 C CA . TRP A 1 84 ? -1.761 10.176 -6.865 1.00 91.69 84 TRP A CA 1
ATOM 648 C C . TRP A 1 84 ? -1.811 8.866 -6.083 1.00 91.69 84 TRP A C 1
ATOM 650 O O . TRP A 1 84 ? -0.759 8.327 -5.728 1.00 91.69 84 TRP A O 1
ATOM 660 N N . SER A 1 85 ? -3.009 8.349 -5.808 1.00 94.12 85 SER A N 1
ATOM 661 C CA . SER A 1 85 ? -3.168 7.097 -5.087 1.00 94.12 85 SER A CA 1
ATOM 662 C C . SER A 1 85 ? -2.938 5.903 -6.006 1.00 94.12 85 SER A C 1
ATOM 664 O O . SER A 1 85 ? -3.543 5.827 -7.079 1.00 94.12 85 SER A O 1
ATOM 666 N N . PRO A 1 86 ? -2.141 4.904 -5.581 1.00 95.38 86 PRO A N 1
ATOM 667 C CA . PRO A 1 86 ? -2.060 3.629 -6.294 1.00 95.38 86 PRO A CA 1
ATOM 668 C C . PRO A 1 86 ? -3.425 2.929 -6.382 1.00 95.38 86 PRO A C 1
ATOM 670 O O . PRO A 1 86 ? -3.643 2.126 -7.280 1.00 95.38 86 PRO A O 1
ATOM 673 N N . TYR A 1 87 ? -4.361 3.265 -5.490 1.00 95.88 87 TYR A N 1
ATOM 674 C CA . TYR A 1 87 ? -5.706 2.694 -5.433 1.00 95.88 87 TYR A CA 1
ATOM 675 C C . TYR A 1 87 ? -6.746 3.516 -6.194 1.00 95.88 87 TYR A C 1
ATOM 677 O O . TYR A 1 87 ? -7.931 3.203 -6.122 1.00 95.88 87 TYR A O 1
ATOM 685 N N . TYR A 1 88 ? -6.334 4.557 -6.927 1.00 94.38 88 TYR A N 1
ATOM 686 C CA . TYR A 1 88 ? -7.254 5.443 -7.642 1.00 94.38 88 TYR A CA 1
ATOM 687 C C . TYR A 1 88 ? -8.244 4.667 -8.515 1.00 94.38 88 TYR A C 1
ATOM 689 O O . TYR A 1 88 ? -9.429 4.985 -8.512 1.00 94.38 88 TYR A O 1
ATOM 697 N N . SER A 1 89 ? -7.791 3.631 -9.226 1.00 92.25 89 SER A N 1
ATOM 698 C CA . SER A 1 89 ? -8.640 2.796 -10.089 1.00 92.25 89 SER A CA 1
ATOM 699 C C . SER A 1 89 ? -9.701 1.993 -9.333 1.00 92.25 89 SER A C 1
ATOM 701 O O . SER A 1 89 ? -10.755 1.731 -9.896 1.00 92.25 89 SER A O 1
ATOM 703 N N . LEU A 1 90 ? -9.460 1.649 -8.065 1.00 93.00 90 LEU A N 1
ATOM 704 C CA . LEU A 1 90 ? -10.371 0.829 -7.263 1.00 93.00 90 LEU A CA 1
ATOM 705 C C . LEU A 1 90 ? -11.523 1.624 -6.644 1.00 93.00 90 LEU A C 1
ATOM 707 O O . LEU A 1 90 ? -12.466 1.024 -6.140 1.00 93.00 90 LEU A O 1
ATOM 711 N N . ARG A 1 91 ? -11.486 2.962 -6.684 1.00 89.69 91 ARG A N 1
ATOM 712 C CA . ARG A 1 91 ? -12.524 3.815 -6.073 1.00 89.69 91 ARG A CA 1
ATOM 713 C C . ARG A 1 91 ? -13.926 3.611 -6.669 1.00 89.69 91 ARG A C 1
ATOM 715 O O . ARG A 1 91 ? -14.905 4.043 -6.077 1.00 89.69 91 ARG A O 1
ATOM 722 N N . GLU A 1 92 ? -14.001 3.054 -7.879 1.00 88.69 92 GLU A N 1
ATOM 723 C CA . GLU A 1 92 ? -15.257 2.748 -8.579 1.00 88.69 92 GLU A CA 1
ATOM 724 C C . GLU A 1 92 ? -15.719 1.305 -8.320 1.00 88.69 92 GLU A C 1
ATOM 726 O O . GLU A 1 92 ? -16.867 0.972 -8.595 1.00 88.69 92 GLU A O 1
ATOM 731 N N . GLU A 1 93 ? -14.832 0.462 -7.783 1.00 90.44 93 GLU A N 1
ATOM 732 C CA . GLU A 1 93 ? -15.077 -0.952 -7.486 1.00 90.44 93 GLU A CA 1
ATOM 733 C C . GLU A 1 93 ? -15.439 -1.163 -6.005 1.00 90.44 93 GLU A C 1
ATOM 735 O O . GLU A 1 93 ? -16.205 -2.069 -5.689 1.00 90.44 93 GLU A O 1
ATOM 740 N N . VAL A 1 94 ? -14.898 -0.331 -5.105 1.00 92.00 94 VAL A N 1
ATOM 741 C CA . VAL A 1 94 ? -15.071 -0.435 -3.648 1.00 92.00 94 VAL A CA 1
ATOM 742 C C . VAL A 1 94 ? -15.283 0.934 -3.018 1.00 92.00 94 VAL A C 1
ATOM 744 O O . VAL A 1 94 ? -14.579 1.902 -3.319 1.00 92.00 94 VAL A O 1
ATOM 747 N N . ASN A 1 95 ? -16.223 0.998 -2.077 1.00 94.31 95 ASN A N 1
ATOM 748 C CA . ASN A 1 95 ? -16.423 2.156 -1.223 1.00 94.31 95 ASN A CA 1
ATOM 749 C C . ASN A 1 95 ? -15.376 2.170 -0.104 1.00 94.31 95 ASN A C 1
ATOM 751 O O . ASN A 1 95 ? -15.565 1.578 0.963 1.00 94.31 95 ASN A O 1
ATOM 755 N N . PHE A 1 96 ? -14.251 2.835 -0.366 1.00 95.81 96 PHE A N 1
ATOM 756 C CA . PHE A 1 96 ? -13.204 2.979 0.633 1.00 95.81 96 PHE A CA 1
ATOM 757 C C . PHE A 1 96 ? -13.542 4.044 1.676 1.00 95.81 96 PHE A C 1
ATOM 759 O O . PHE A 1 96 ? -13.531 5.250 1.402 1.00 95.81 96 PHE A O 1
ATOM 766 N N . GLU A 1 97 ? -13.744 3.598 2.909 1.00 95.88 97 GLU A N 1
ATOM 767 C CA . GLU A 1 97 ? -13.773 4.474 4.067 1.00 95.88 97 GLU A CA 1
ATOM 768 C C . GLU A 1 97 ? -12.366 5.004 4.373 1.00 95.88 97 GLU A C 1
ATOM 770 O O . GLU A 1 97 ? -11.356 4.297 4.300 1.00 95.88 97 GLU A O 1
ATOM 775 N N . ARG A 1 98 ? -12.304 6.279 4.751 1.00 92.56 98 ARG A N 1
ATOM 776 C CA . ARG A 1 98 ? -11.077 6.954 5.169 1.00 92.56 98 ARG A CA 1
ATOM 777 C C . ARG A 1 98 ? -11.231 7.401 6.617 1.00 92.56 98 ARG A C 1
ATOM 779 O O . ARG A 1 98 ? -12.323 7.822 6.996 1.00 92.56 98 ARG A O 1
ATOM 786 N N . PRO A 1 99 ? -10.150 7.414 7.408 1.00 90.38 99 PRO A N 1
ATOM 787 C CA . PRO A 1 99 ? -10.217 7.954 8.754 1.00 90.38 99 PRO A CA 1
ATOM 788 C C . PRO A 1 99 ? -10.555 9.446 8.691 1.00 90.38 99 PRO A C 1
ATOM 790 O O . PRO A 1 99 ? -10.030 10.180 7.849 1.00 90.38 99 PRO A O 1
ATOM 793 N N . ALA A 1 100 ? -11.387 9.914 9.621 1.00 87.56 100 ALA A N 1
ATOM 794 C CA . ALA A 1 100 ? -11.818 11.312 9.673 1.00 87.56 100 ALA A CA 1
ATOM 795 C C . ALA A 1 100 ? -10.642 12.306 9.784 1.00 87.56 100 ALA A C 1
ATOM 797 O O . ALA A 1 100 ? -10.737 13.448 9.338 1.00 87.56 100 ALA A O 1
ATOM 798 N N . GLN A 1 101 ? -9.520 11.873 10.368 1.00 88.06 101 GLN A N 1
ATOM 799 C CA . GLN A 1 101 ? -8.352 12.703 10.664 1.00 88.06 101 GLN A CA 1
ATOM 800 C C . GLN A 1 101 ? -7.111 12.178 9.927 1.00 88.06 101 GLN A C 1
ATOM 802 O O . GLN A 1 101 ? -6.190 11.618 10.523 1.00 88.06 101 GLN A O 1
ATOM 807 N N . LEU A 1 102 ? -7.072 12.370 8.603 1.00 88.62 102 LEU A N 1
ATOM 808 C CA . LEU A 1 102 ? -5.955 11.925 7.749 1.00 88.62 102 LEU A CA 1
ATOM 809 C C . LEU A 1 102 ? -4.588 12.478 8.190 1.00 88.62 102 LEU A C 1
ATOM 811 O O . LEU A 1 102 ? -3.582 11.782 8.068 1.00 88.62 102 LEU A O 1
ATOM 815 N N . ALA A 1 103 ? -4.543 13.707 8.714 1.00 88.81 103 ALA A N 1
ATOM 816 C CA . ALA A 1 103 ? -3.310 14.305 9.231 1.00 88.81 103 ALA A CA 1
ATOM 817 C C . ALA A 1 103 ? -2.762 13.523 10.436 1.00 88.81 103 ALA A C 1
ATOM 819 O O . ALA A 1 103 ? -1.587 13.170 10.450 1.00 88.81 103 ALA A O 1
ATOM 820 N N . SER A 1 104 ? -3.627 13.159 11.385 1.00 91.69 104 SER A N 1
ATOM 821 C CA . SER A 1 104 ? -3.246 12.396 12.577 1.00 91.69 104 SER A CA 1
ATOM 822 C C . SER A 1 104 ? -2.769 10.983 12.238 1.00 91.69 104 SER A C 1
ATOM 824 O O . SER A 1 104 ? -1.802 10.508 12.834 1.00 91.69 104 SER A O 1
ATOM 826 N N . LEU A 1 105 ? -3.382 10.326 11.242 1.00 94.62 105 LEU A N 1
ATOM 827 C CA . LEU A 1 105 ? -2.857 9.064 10.706 1.00 94.62 105 LEU A CA 1
ATOM 828 C C . LEU A 1 105 ? -1.471 9.263 10.075 1.00 94.62 105 LEU A C 1
ATOM 830 O O . LEU A 1 105 ? -0.576 8.444 10.271 1.00 94.62 105 LEU A O 1
ATOM 834 N N . HIS A 1 106 ? -1.281 10.337 9.308 1.00 92.00 106 HIS A N 1
ATOM 835 C CA . HIS A 1 106 ? -0.001 10.609 8.663 1.00 92.00 106 HIS A CA 1
ATOM 836 C C . HIS A 1 106 ? 1.122 10.835 9.681 1.00 92.00 106 HIS A C 1
ATOM 838 O O . HIS A 1 106 ? 2.204 10.274 9.522 1.00 92.00 106 HIS A O 1
ATOM 844 N N . GLU A 1 107 ? 0.856 11.615 10.727 1.00 93.12 107 GLU A N 1
ATOM 845 C CA . GLU A 1 107 ? 1.774 11.842 11.848 1.00 93.12 107 GLU A CA 1
ATOM 846 C C . GLU A 1 107 ? 2.114 10.532 12.562 1.00 93.12 107 GLU A C 1
ATOM 848 O O . GLU A 1 107 ? 3.292 10.222 12.725 1.00 93.12 107 GLU A O 1
ATOM 853 N N . LEU A 1 108 ? 1.106 9.707 12.871 1.00 95.69 108 LEU A N 1
ATOM 854 C CA . LEU A 1 108 ? 1.310 8.386 13.467 1.00 95.69 108 LEU A CA 1
ATOM 855 C C . LEU A 1 108 ? 2.228 7.505 12.604 1.00 95.69 108 LEU A C 1
ATOM 857 O O . LEU A 1 108 ? 3.150 6.881 13.120 1.00 95.69 108 LEU A O 1
ATOM 861 N N . ILE A 1 109 ? 2.025 7.486 11.283 1.00 95.50 109 ILE A N 1
ATOM 862 C CA . ILE A 1 109 ? 2.891 6.745 10.353 1.00 95.50 109 ILE A CA 1
ATOM 863 C C . ILE A 1 109 ? 4.339 7.246 10.427 1.00 95.50 109 ILE A C 1
ATOM 865 O O . ILE A 1 109 ? 5.262 6.433 10.428 1.00 95.50 109 ILE A O 1
ATOM 869 N N . HIS A 1 110 ? 4.570 8.561 10.493 1.00 93.81 110 HIS A N 1
ATOM 870 C CA . HIS A 1 110 ? 5.926 9.106 10.651 1.00 93.81 110 HIS A CA 1
ATOM 871 C C . HIS A 1 110 ? 6.555 8.726 11.986 1.00 93.81 110 HIS A C 1
ATOM 873 O O . HIS A 1 110 ? 7.733 8.381 12.024 1.00 93.81 110 HIS A O 1
ATOM 879 N N . GLU A 1 111 ? 5.787 8.747 13.066 1.00 95.00 111 GLU A N 1
ATOM 880 C CA . GLU A 1 111 ? 6.275 8.323 14.375 1.00 95.00 111 GLU A CA 1
ATOM 881 C C . GLU A 1 111 ? 6.665 6.843 14.375 1.00 95.00 111 GLU A C 1
ATOM 883 O O . GLU A 1 111 ? 7.749 6.512 14.850 1.00 95.00 111 GLU A O 1
ATOM 888 N N . ILE A 1 112 ? 5.867 5.966 13.754 1.00 96.62 112 ILE A N 1
ATOM 889 C CA . ILE A 1 112 ? 6.216 4.544 13.605 1.00 96.62 112 ILE A CA 1
ATOM 890 C C . ILE A 1 112 ? 7.502 4.379 12.781 1.00 96.62 112 ILE A C 1
ATOM 892 O O . ILE A 1 112 ? 8.344 3.555 13.131 1.00 96.62 112 ILE A O 1
ATOM 896 N N . LYS A 1 113 ? 7.713 5.181 11.724 1.00 93.56 113 LYS A N 1
ATOM 897 C CA . LYS A 1 113 ? 8.977 5.161 10.954 1.00 93.56 113 LYS A CA 1
ATOM 898 C C . LYS A 1 113 ? 10.192 5.486 11.823 1.00 93.56 113 LYS A C 1
ATOM 900 O O . LYS A 1 113 ? 11.266 4.942 11.585 1.00 93.56 113 LYS A O 1
ATOM 905 N N . LEU A 1 114 ? 10.041 6.408 12.773 1.00 93.88 114 LEU A N 1
ATOM 906 C CA . LEU A 1 114 ? 11.135 6.891 13.615 1.00 93.88 114 LEU A CA 1
ATOM 907 C C . LEU A 1 114 ? 11.378 6.003 14.840 1.00 93.88 114 LEU A C 1
ATOM 909 O O . LEU A 1 114 ? 12.526 5.820 15.237 1.00 93.88 114 LEU A O 1
ATOM 913 N N . LEU A 1 115 ? 10.309 5.488 15.448 1.00 93.69 115 LEU A N 1
ATOM 914 C CA . LEU A 1 115 ? 10.333 4.861 16.772 1.00 93.69 115 LEU A CA 1
ATOM 915 C C . LEU A 1 115 ? 9.963 3.369 16.756 1.00 93.69 115 LEU A C 1
ATOM 917 O O . LEU A 1 115 ? 10.163 2.688 17.759 1.00 93.69 115 LEU A O 1
ATOM 921 N N . GLY A 1 116 ? 9.431 2.854 15.646 1.00 92.94 116 GLY A N 1
ATOM 922 C CA . GLY A 1 116 ? 8.825 1.523 15.568 1.00 92.94 116 GLY A CA 1
ATOM 923 C C . GLY A 1 116 ? 7.391 1.477 16.117 1.00 92.94 116 GLY A C 1
ATOM 924 O O . GLY A 1 116 ? 6.828 2.486 16.535 1.00 92.94 116 GLY A O 1
ATOM 925 N N . GLY A 1 117 ? 6.774 0.290 16.096 1.00 92.19 117 GLY A N 1
ATOM 926 C CA . GLY A 1 117 ? 5.367 0.077 16.481 1.00 92.19 117 GLY A CA 1
ATOM 927 C C . GLY A 1 117 ? 5.133 -0.357 17.937 1.00 92.19 117 GLY A C 1
ATOM 928 O O . GLY A 1 117 ? 4.004 -0.679 18.315 1.00 92.19 117 GLY A O 1
ATOM 929 N N . ASP A 1 118 ? 6.180 -0.397 18.766 1.00 90.88 118 ASP A N 1
ATOM 930 C CA . ASP A 1 118 ? 6.117 -1.016 20.098 1.00 90.88 118 ASP A CA 1
ATOM 931 C C . ASP A 1 118 ? 5.661 -0.096 21.231 1.00 90.88 118 ASP A C 1
ATOM 933 O O . ASP A 1 118 ? 5.314 -0.575 22.312 1.00 90.88 118 ASP A O 1
ATOM 937 N N . SER A 1 119 ? 5.612 1.215 20.995 1.00 92.69 119 SER A N 1
ATOM 938 C CA . SER A 1 119 ? 5.133 2.171 21.993 1.00 92.69 119 SER A CA 1
ATOM 939 C C . SER A 1 119 ? 3.650 1.952 22.309 1.00 92.69 119 SER A C 1
ATOM 941 O O . SER A 1 119 ? 2.813 1.858 21.408 1.00 92.69 119 SER A O 1
ATOM 943 N N . SER A 1 120 ? 3.302 1.937 23.599 1.00 93.44 120 SER A N 1
ATOM 944 C CA . SER A 1 120 ? 1.907 1.867 24.050 1.00 93.44 120 SER A CA 1
ATOM 945 C C . SER A 1 120 ? 1.078 3.062 23.572 1.00 93.44 120 SER A C 1
ATOM 947 O O . SER A 1 120 ? -0.102 2.896 23.277 1.00 93.44 120 SER A O 1
ATOM 949 N N . GLU A 1 121 ? 1.689 4.242 23.439 1.00 94.88 121 GLU A N 1
ATOM 950 C CA . GLU A 1 121 ? 1.039 5.443 22.906 1.00 94.88 121 GLU A CA 1
ATOM 951 C C . GLU A 1 121 ? 0.691 5.284 21.419 1.00 94.88 121 GLU A C 1
ATOM 953 O O . GLU A 1 121 ? -0.438 5.562 21.014 1.00 94.88 121 GLU A O 1
ATOM 958 N N . ILE A 1 122 ? 1.631 4.763 20.619 1.00 95.94 122 ILE A N 1
ATOM 959 C CA . ILE A 1 122 ? 1.420 4.468 19.192 1.00 95.94 122 ILE A CA 1
ATOM 960 C C . ILE A 1 122 ? 0.297 3.441 19.031 1.00 95.94 122 ILE A C 1
ATOM 962 O O . ILE A 1 122 ? -0.621 3.648 18.237 1.00 95.94 122 ILE A O 1
ATOM 966 N N . ARG A 1 123 ? 0.331 2.357 19.818 1.00 96.12 123 ARG A N 1
ATOM 967 C CA . ARG A 1 123 ? -0.706 1.313 19.794 1.00 96.12 123 ARG A CA 1
ATOM 968 C C . ARG A 1 123 ? -2.075 1.851 20.205 1.00 96.12 123 ARG A C 1
ATOM 970 O O . ARG A 1 123 ? -3.068 1.483 19.581 1.00 96.12 123 ARG A O 1
ATOM 977 N N . GLY A 1 124 ? -2.130 2.728 21.210 1.00 96.12 124 GLY A N 1
ATOM 978 C CA . GLY A 1 124 ? -3.359 3.396 21.645 1.00 96.12 124 GLY A CA 1
ATOM 979 C C . GLY A 1 124 ? -3.961 4.250 20.533 1.00 96.12 124 GLY A C 1
ATOM 980 O O . GLY A 1 124 ? -5.072 3.981 20.089 1.00 96.12 124 GLY A O 1
ATOM 981 N N . ARG A 1 125 ? -3.183 5.191 19.985 1.00 96.31 125 ARG A N 1
ATOM 982 C CA . ARG A 1 125 ? -3.624 6.067 18.884 1.00 96.31 125 ARG A CA 1
ATOM 983 C C . ARG A 1 125 ? -4.036 5.293 17.634 1.00 96.31 125 ARG A C 1
ATOM 985 O O . ARG A 1 125 ? -5.029 5.638 17.001 1.00 96.31 125 ARG A O 1
ATOM 992 N N . PHE A 1 126 ? -3.289 4.249 17.274 1.00 97.19 126 PHE A N 1
ATOM 993 C CA . PHE A 1 126 ? -3.656 3.362 16.172 1.00 97.19 126 PHE A CA 1
ATOM 994 C C . PHE A 1 126 ? -5.011 2.693 16.427 1.00 97.19 126 PHE A C 1
ATOM 996 O O . PHE A 1 126 ? -5.883 2.719 15.561 1.00 97.19 126 PHE A O 1
ATOM 1003 N N . SER A 1 127 ? -5.201 2.139 17.627 1.00 96.81 127 SER A N 1
ATOM 1004 C CA . SER A 1 127 ? -6.448 1.470 18.005 1.00 96.81 127 SER A CA 1
ATOM 1005 C C . SER A 1 127 ? -7.631 2.435 18.006 1.00 96.81 127 SER A C 1
ATOM 1007 O O . SER A 1 127 ? -8.700 2.058 17.534 1.00 96.81 127 SER A O 1
ATOM 1009 N N . ASP A 1 128 ? -7.444 3.676 18.458 1.00 96.31 128 ASP A N 1
ATOM 1010 C CA . ASP A 1 128 ? -8.482 4.712 18.443 1.00 96.31 128 ASP A CA 1
ATOM 1011 C C . ASP A 1 128 ? -8.898 5.077 17.010 1.00 96.31 128 ASP A C 1
ATOM 1013 O O . ASP A 1 128 ? -10.090 5.135 16.708 1.00 96.31 128 ASP A O 1
ATOM 1017 N N . ILE A 1 129 ? -7.927 5.256 16.103 1.00 96.38 129 ILE A N 1
ATOM 1018 C CA . ILE A 1 129 ? -8.198 5.521 14.680 1.00 96.38 129 ILE A CA 1
ATOM 1019 C C . ILE A 1 129 ? -8.991 4.367 14.067 1.00 96.38 129 ILE A C 1
ATOM 1021 O O . ILE A 1 129 ? -10.002 4.600 13.412 1.00 96.38 129 ILE A O 1
ATOM 1025 N N . VAL A 1 130 ? -8.542 3.129 14.283 1.00 97.25 130 VAL A N 1
ATOM 1026 C CA . VAL A 1 130 ? -9.176 1.932 13.719 1.00 97.25 130 VAL A CA 1
ATOM 1027 C C . VAL A 1 130 ? -10.576 1.704 14.301 1.00 97.25 130 VAL A C 1
ATOM 1029 O O . VAL A 1 130 ? -11.495 1.340 13.571 1.00 97.25 130 VAL A O 1
ATOM 1032 N N . SER A 1 131 ? -10.757 1.931 15.603 1.00 96.44 131 SER A N 1
ATOM 1033 C CA . SER A 1 131 ? -12.052 1.765 16.281 1.00 96.44 131 SER A CA 1
ATOM 1034 C C . SER A 1 131 ? -13.081 2.799 15.831 1.00 96.44 131 SER A C 1
ATOM 1036 O O . SER A 1 131 ? -14.276 2.528 15.886 1.00 96.44 131 SER A O 1
ATOM 1038 N N . GLY A 1 132 ? -12.627 3.975 15.391 1.00 96.00 132 GLY A N 1
ATOM 1039 C CA . GLY A 1 132 ? -13.489 5.028 14.860 1.00 96.00 132 GLY A CA 1
ATOM 1040 C C . GLY A 1 132 ? -13.996 4.782 13.438 1.00 96.00 132 GLY A C 1
ATOM 1041 O O . GLY A 1 132 ? -14.812 5.570 12.968 1.00 96.00 132 GLY A O 1
ATOM 1042 N N . LEU A 1 133 ? -13.515 3.738 12.756 1.00 96.94 133 LEU A N 1
ATOM 1043 C CA . LEU A 1 133 ? -13.984 3.363 11.422 1.00 96.94 133 LEU A CA 1
ATOM 1044 C C . LEU A 1 133 ? -15.287 2.564 11.520 1.00 96.94 133 LEU A C 1
ATOM 1046 O O . LEU A 1 133 ? -15.480 1.797 12.464 1.00 96.94 133 LEU A O 1
ATOM 1050 N N . GLU A 1 134 ? -16.144 2.655 10.514 1.00 96.50 134 GLU A N 1
ATOM 1051 C CA . GLU A 1 134 ? -17.353 1.836 10.387 1.00 96.50 134 GLU A CA 1
ATOM 1052 C C . GLU A 1 134 ? -17.026 0.457 9.794 1.00 96.50 134 GLU A C 1
ATOM 1054 O O . GLU A 1 134 ? -17.439 -0.570 10.333 1.00 96.50 134 GLU A O 1
ATOM 1059 N N . SER A 1 135 ? -16.183 0.414 8.765 1.00 96.88 135 SER A N 1
ATOM 1060 C CA . SER A 1 135 ? -15.834 -0.788 8.001 1.00 96.88 135 SER A CA 1
ATOM 1061 C C . SER A 1 135 ? -15.169 -1.855 8.866 1.00 96.88 135 SER A C 1
ATOM 1063 O O . SER A 1 135 ? -14.221 -1.568 9.601 1.00 96.88 135 SER A O 1
ATOM 1065 N N . GLU A 1 136 ? -15.622 -3.105 8.763 1.00 96.56 136 GLU A N 1
ATOM 1066 C CA . GLU A 1 136 ? -15.014 -4.236 9.479 1.00 96.56 136 GLU A CA 1
ATOM 1067 C C . GLU A 1 136 ? -13.628 -4.579 8.924 1.00 96.56 136 GLU A C 1
ATOM 1069 O O . GLU A 1 136 ? -12.690 -4.801 9.685 1.00 96.56 136 GLU A O 1
ATOM 1074 N N . THR A 1 137 ? -13.478 -4.586 7.598 1.00 97.50 137 THR A N 1
ATOM 1075 C CA . THR A 1 137 ? -12.191 -4.832 6.935 1.00 97.50 137 THR A CA 1
ATOM 1076 C C . THR A 1 137 ? -11.411 -3.532 6.804 1.00 97.50 137 THR A C 1
ATOM 1078 O O . THR A 1 137 ? -11.919 -2.550 6.264 1.00 97.50 137 THR A O 1
ATOM 1081 N N . VAL A 1 138 ? -10.163 -3.530 7.274 1.00 97.81 138 VAL A N 1
ATOM 1082 C CA . VAL A 1 138 ? -9.279 -2.361 7.278 1.00 97.81 138 VAL A CA 1
ATOM 1083 C C . VAL A 1 138 ? -7.954 -2.725 6.616 1.00 97.81 138 VAL A C 1
ATOM 1085 O O . VAL A 1 138 ? -7.148 -3.467 7.177 1.00 97.81 138 VAL A O 1
ATOM 1088 N N . PHE A 1 139 ? -7.701 -2.177 5.431 1.00 97.81 139 PHE A N 1
ATOM 1089 C CA . PHE A 1 139 ? -6.434 -2.344 4.728 1.00 97.81 139 PHE A CA 1
ATOM 1090 C C . PHE A 1 139 ? -5.358 -1.434 5.319 1.00 97.81 139 PHE A C 1
ATOM 1092 O O . PHE A 1 139 ? -5.480 -0.206 5.327 1.00 97.81 139 PHE A O 1
ATOM 1099 N N . LEU A 1 140 ? -4.264 -2.045 5.762 1.00 97.88 140 LEU A N 1
ATOM 1100 C CA . LEU A 1 140 ? -3.057 -1.377 6.231 1.00 97.88 140 LEU A CA 1
ATOM 1101 C C . LEU A 1 140 ? -2.133 -1.102 5.032 1.00 97.88 140 LEU A C 1
ATOM 1103 O O . LEU A 1 140 ? -1.130 -1.775 4.812 1.00 97.88 140 LEU A O 1
ATOM 1107 N N . ALA A 1 141 ? -2.484 -0.102 4.228 1.00 96.62 141 ALA A N 1
ATOM 1108 C CA . ALA A 1 141 ? -1.809 0.280 2.986 1.00 96.62 141 ALA A CA 1
ATOM 1109 C C . ALA A 1 141 ? -0.597 1.210 3.202 1.00 96.62 141 ALA A C 1
ATOM 1111 O O . ALA A 1 141 ? -0.333 2.153 2.448 1.00 96.62 141 ALA A O 1
ATOM 1112 N N . CYS A 1 142 ? 0.174 0.951 4.253 1.00 95.38 142 CYS A N 1
ATOM 1113 C CA . CYS A 1 142 ? 1.472 1.565 4.486 1.00 95.38 142 CYS A CA 1
ATOM 1114 C C . CYS A 1 142 ? 2.336 0.582 5.267 1.00 95.38 142 CYS A C 1
ATOM 1116 O O . CYS A 1 142 ? 1.862 -0.012 6.228 1.00 95.38 142 CYS A O 1
ATOM 1118 N N . THR A 1 143 ? 3.596 0.428 4.866 1.00 93.56 143 THR A N 1
ATOM 1119 C CA . THR A 1 143 ? 4.489 -0.635 5.353 1.00 93.56 143 THR A CA 1
ATOM 1120 C C . THR A 1 143 ? 4.753 -0.575 6.854 1.00 93.56 143 THR A C 1
ATOM 1122 O O . THR A 1 143 ? 5.162 -1.561 7.451 1.00 93.56 143 THR A O 1
ATOM 1125 N N . GLU A 1 144 ? 4.524 0.581 7.470 1.00 96.12 144 GLU A N 1
ATOM 1126 C CA . GLU A 1 144 ? 4.692 0.783 8.904 1.00 96.12 144 GLU A CA 1
ATOM 1127 C C . GLU A 1 144 ? 3.482 0.387 9.741 1.00 96.12 144 GLU A C 1
ATOM 1129 O O . GLU A 1 144 ? 3.651 0.015 10.897 1.00 96.12 144 GLU A O 1
ATOM 1134 N N . LEU A 1 145 ? 2.268 0.457 9.197 1.00 96.81 145 LEU A N 1
ATOM 1135 C CA . LEU A 1 145 ? 1.057 0.199 9.979 1.00 96.81 145 LEU A CA 1
ATOM 1136 C C . LEU A 1 145 ? 1.006 -1.236 10.542 1.00 96.81 145 LEU A 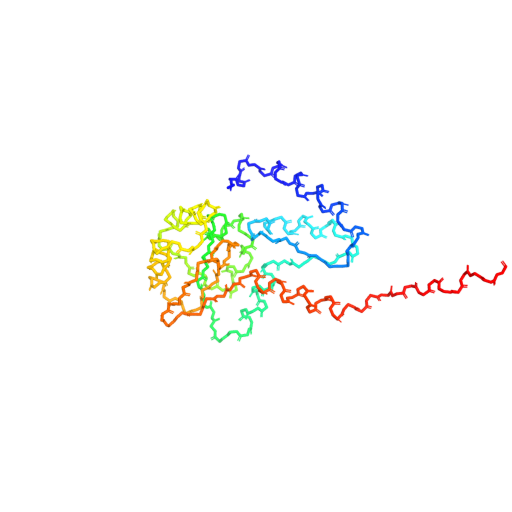C 1
ATOM 1138 O O . LEU A 1 145 ? 0.687 -1.371 11.722 1.00 96.81 145 LEU A O 1
ATOM 1142 N N . PRO A 1 146 ? 1.394 -2.289 9.791 1.00 96.19 146 PRO A N 1
ATOM 1143 C CA . PRO A 1 146 ? 1.470 -3.651 10.325 1.00 96.19 146 PRO A CA 1
ATOM 1144 C C . PRO A 1 146 ? 2.490 -3.842 11.456 1.00 96.19 146 PRO A C 1
ATOM 1146 O O . PRO A 1 146 ? 2.408 -4.823 12.190 1.00 96.19 146 PRO A O 1
ATOM 1149 N N . LEU A 1 147 ? 3.448 -2.921 11.634 1.00 95.69 147 LEU A N 1
ATOM 1150 C CA . LEU A 1 147 ? 4.413 -2.994 12.739 1.00 95.69 147 LEU A CA 1
ATOM 1151 C C . LEU A 1 147 ? 3.759 -2.699 14.095 1.00 95.69 147 LEU A C 1
ATOM 1153 O O . LEU A 1 147 ? 4.322 -3.030 15.139 1.00 95.69 147 LEU A O 1
ATOM 1157 N N . VAL A 1 148 ? 2.583 -2.066 14.099 1.00 95.94 148 VAL A N 1
ATOM 1158 C CA . VAL A 1 148 ? 1.815 -1.811 15.315 1.00 95.94 148 VAL A CA 1
ATOM 1159 C C . VAL A 1 148 ? 1.067 -3.084 15.692 1.00 95.94 148 VAL A C 1
ATOM 1161 O O . VAL A 1 148 ? 0.019 -3.408 15.137 1.00 95.94 148 VAL A O 1
ATOM 1164 N N . THR A 1 149 ? 1.601 -3.815 16.668 1.00 90.94 149 THR A N 1
ATOM 1165 C CA . THR A 1 149 ? 0.986 -5.048 17.175 1.00 90.94 149 THR A CA 1
ATOM 1166 C C . THR A 1 149 ? -0.246 -4.729 18.027 1.00 90.94 149 THR A C 1
ATOM 1168 O O . THR A 1 149 ? -0.180 -4.597 19.251 1.00 90.94 149 THR A O 1
ATOM 1171 N N . ALA A 1 150 ? -1.390 -4.578 17.361 1.00 91.25 150 ALA A N 1
ATOM 1172 C CA . ALA A 1 150 ? -2.679 -4.289 17.975 1.00 91.25 150 ALA A CA 1
ATOM 1173 C C . ALA A 1 150 ? -3.774 -5.225 17.451 1.00 91.25 150 ALA A C 1
ATOM 1175 O O . ALA A 1 150 ? -3.759 -5.676 16.308 1.00 91.25 150 ALA A O 1
ATOM 1176 N N . THR A 1 151 ? -4.755 -5.499 18.305 1.00 94.06 151 THR A N 1
ATOM 1177 C CA . THR A 1 151 ? -5.999 -6.175 17.931 1.00 94.06 151 THR A CA 1
ATOM 1178 C C . THR A 1 151 ? -7.142 -5.255 18.308 1.00 94.06 151 THR A C 1
ATOM 1180 O O . THR A 1 151 ? -7.214 -4.806 19.451 1.00 94.06 151 THR A O 1
ATOM 1183 N N . VAL A 1 152 ? -8.028 -4.976 17.355 1.00 96.62 152 VAL A N 1
ATOM 1184 C CA . VAL A 1 152 ? -9.180 -4.099 17.567 1.00 96.62 152 VAL A CA 1
ATOM 1185 C C . VAL A 1 152 ? -10.456 -4.932 17.419 1.00 96.62 152 VAL A C 1
ATOM 1187 O O . VAL A 1 152 ? -10.646 -5.553 16.372 1.00 96.62 152 VAL A O 1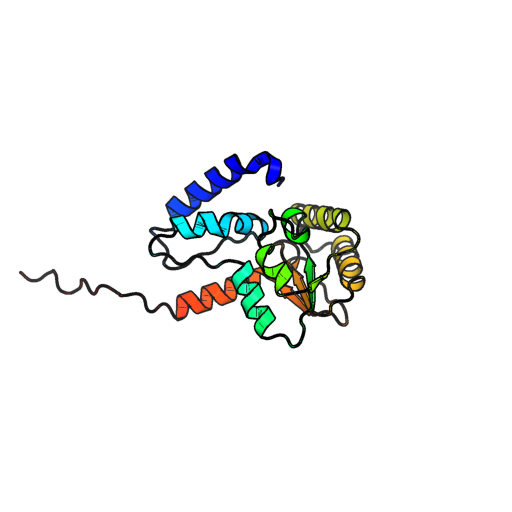
ATOM 1190 N N . PRO A 1 153 ? -11.313 -5.014 18.454 1.00 97.00 153 PRO A N 1
ATOM 1191 C CA . PRO A 1 153 ? -12.531 -5.816 18.401 1.00 97.00 153 PRO A CA 1
ATOM 1192 C C . PRO A 1 153 ? -13.427 -5.455 17.211 1.00 97.00 153 PRO A C 1
ATOM 1194 O O . PRO A 1 153 ? -13.663 -4.280 16.942 1.00 97.00 153 PRO A O 1
ATOM 1197 N N . GLY A 1 154 ? -13.941 -6.472 16.514 1.00 96.06 154 GLY A N 1
ATOM 1198 C CA . GLY A 1 154 ? -14.827 -6.289 15.358 1.00 96.06 154 GLY A CA 1
ATOM 1199 C C . GLY A 1 154 ? -14.132 -5.802 14.083 1.00 96.06 154 GLY A C 1
ATOM 1200 O O . GLY A 1 154 ? -14.816 -5.490 13.114 1.00 96.06 154 GLY A O 1
ATOM 1201 N N . LYS A 1 155 ? -12.795 -5.726 14.068 1.00 97.38 155 LYS A N 1
ATOM 1202 C CA . LYS A 1 155 ? -12.018 -5.298 12.902 1.00 97.38 155 LYS A CA 1
ATOM 1203 C C . LYS A 1 155 ? -11.111 -6.416 12.400 1.00 97.38 155 LYS A C 1
ATOM 1205 O O . LYS A 1 155 ? -10.427 -7.077 13.179 1.00 97.38 155 LYS A O 1
ATOM 1210 N N . SER A 1 156 ? -11.080 -6.585 11.084 1.00 96.88 156 SER A N 1
ATOM 1211 C CA . SER A 1 156 ? -10.132 -7.424 10.359 1.00 96.88 156 SER A CA 1
ATOM 1212 C C . SER A 1 156 ? -9.054 -6.528 9.756 1.00 96.88 156 SER A C 1
ATOM 1214 O O . SER A 1 156 ? -9.313 -5.771 8.819 1.00 96.88 156 SER A O 1
ATOM 1216 N N . LEU A 1 157 ? -7.851 -6.574 10.329 1.00 97.81 157 LEU A N 1
ATOM 1217 C CA . LEU A 1 157 ? -6.715 -5.783 9.859 1.00 97.81 157 LEU A CA 1
ATOM 1218 C C . LEU A 1 157 ? -5.965 -6.560 8.781 1.00 97.81 157 LEU A C 1
ATOM 1220 O O . LEU A 1 157 ? -5.358 -7.593 9.060 1.00 97.81 157 LEU A O 1
ATOM 1224 N N . VAL A 1 158 ? -6.006 -6.055 7.552 1.00 97.50 158 VAL A N 1
ATOM 1225 C CA . VAL A 1 158 ? -5.393 -6.698 6.390 1.00 97.50 158 VAL A CA 1
ATOM 1226 C C . VAL A 1 158 ? -4.079 -6.002 6.067 1.00 97.50 158 VAL A C 1
ATOM 1228 O O . VAL A 1 158 ? -4.065 -4.861 5.599 1.00 97.50 158 VAL A O 1
ATOM 1231 N N . ASP A 1 159 ? -2.966 -6.693 6.301 1.00 97.81 159 ASP A N 1
ATOM 1232 C CA . ASP A 1 159 ? -1.650 -6.235 5.867 1.00 97.81 159 ASP A CA 1
ATOM 1233 C C . ASP A 1 159 ? -1.514 -6.387 4.347 1.00 97.81 159 ASP A C 1
ATOM 1235 O O . ASP A 1 159 ? -1.408 -7.488 3.806 1.00 97.81 159 ASP A O 1
ATOM 1239 N N . VAL A 1 160 ? -1.491 -5.254 3.649 1.00 97.69 160 VAL A N 1
ATOM 1240 C CA . VAL A 1 160 ? -1.348 -5.222 2.193 1.00 97.69 160 VAL A CA 1
ATOM 1241 C C . VAL A 1 160 ? 0.022 -5.736 1.738 1.00 97.69 160 VAL A C 1
ATOM 1243 O O . VAL A 1 160 ? 0.137 -6.338 0.668 1.00 97.69 160 VAL A O 1
ATOM 1246 N N . ASN A 1 161 ? 1.068 -5.542 2.541 1.00 96.12 161 ASN A N 1
ATOM 1247 C CA . ASN A 1 161 ? 2.387 -6.078 2.234 1.00 96.12 161 ASN A CA 1
ATOM 1248 C C . ASN A 1 161 ? 2.413 -7.604 2.335 1.00 96.12 161 ASN A C 1
ATOM 1250 O O . ASN A 1 161 ? 3.088 -8.245 1.531 1.00 96.12 161 ASN A O 1
ATOM 1254 N N . ASP A 1 162 ? 1.667 -8.184 3.274 1.00 97.38 162 ASP A N 1
ATOM 1255 C CA . ASP A 1 162 ? 1.511 -9.636 3.381 1.00 97.38 162 ASP A CA 1
ATOM 1256 C C . ASP A 1 162 ? 0.755 -10.200 2.164 1.00 97.38 162 ASP A C 1
ATOM 1258 O O . ASP A 1 162 ? 1.140 -11.235 1.621 1.00 97.38 162 ASP A O 1
ATOM 1262 N N . LEU A 1 163 ? -0.255 -9.485 1.643 1.00 97.56 163 LEU A N 1
ATOM 1263 C CA . LEU A 1 163 ? -0.911 -9.853 0.378 1.00 97.56 163 LEU A CA 1
ATOM 1264 C C . LEU A 1 163 ? 0.066 -9.834 -0.807 1.00 97.56 163 LEU A C 1
ATOM 1266 O O . LEU A 1 163 ? 0.115 -10.792 -1.580 1.00 97.56 163 LEU A O 1
ATOM 1270 N N . LEU A 1 164 ? 0.867 -8.770 -0.934 1.00 97.19 164 LEU A N 1
ATOM 1271 C CA . LEU A 1 164 ? 1.910 -8.669 -1.962 1.00 97.19 164 LEU A CA 1
ATOM 1272 C C . LEU A 1 164 ? 2.913 -9.823 -1.858 1.00 97.19 164 LEU A C 1
ATOM 1274 O O . LEU A 1 164 ? 3.251 -10.440 -2.868 1.00 97.19 164 LEU A O 1
ATOM 1278 N N . ALA A 1 165 ? 3.381 -10.121 -0.645 1.00 97.25 165 ALA A N 1
ATOM 1279 C CA . ALA A 1 165 ? 4.343 -11.186 -0.396 1.00 97.25 165 ALA A CA 1
ATOM 1280 C C . ALA A 1 165 ? 3.770 -12.563 -0.757 1.00 97.25 165 ALA A C 1
ATOM 1282 O O . ALA A 1 165 ? 4.440 -13.333 -1.442 1.00 97.25 165 ALA A O 1
ATOM 1283 N N . LYS A 1 166 ? 2.522 -12.853 -0.367 1.00 96.88 166 LYS A N 1
ATOM 1284 C CA . LYS A 1 166 ? 1.828 -14.096 -0.741 1.00 96.88 166 LYS A CA 1
ATOM 1285 C C . LYS A 1 166 ? 1.714 -14.240 -2.251 1.00 96.88 166 LYS A C 1
ATOM 1287 O O . LYS A 1 166 ? 2.111 -15.268 -2.786 1.00 96.88 166 LYS A O 1
ATOM 1292 N N . GLN A 1 167 ? 1.279 -13.190 -2.949 1.00 96.69 167 GLN A N 1
ATOM 1293 C CA . GLN A 1 167 ? 1.165 -13.244 -4.405 1.00 96.69 167 GLN A CA 1
ATOM 1294 C C . GLN A 1 167 ? 2.528 -13.419 -5.089 1.00 96.69 167 GLN A C 1
ATOM 1296 O O . GLN A 1 167 ? 2.623 -14.120 -6.095 1.00 96.69 167 GLN A O 1
ATOM 1301 N N . LEU A 1 168 ? 3.593 -12.828 -4.540 1.00 95.69 168 LEU A N 1
ATOM 1302 C CA . LEU A 1 168 ? 4.954 -13.037 -5.032 1.00 95.69 168 LEU A CA 1
ATOM 1303 C C . LEU A 1 168 ? 5.403 -14.494 -4.858 1.00 95.69 168 LEU A C 1
ATOM 1305 O O . LEU A 1 168 ? 5.957 -15.069 -5.793 1.00 95.69 168 LEU A O 1
ATOM 1309 N N . VAL A 1 169 ? 5.132 -15.101 -3.699 1.00 96.06 169 VAL A N 1
ATOM 1310 C CA . VAL A 1 169 ? 5.415 -16.523 -3.439 1.00 96.06 169 VAL A CA 1
ATOM 1311 C C . VAL A 1 169 ? 4.623 -17.416 -4.390 1.00 96.06 169 VAL A C 1
ATOM 1313 O O . VAL A 1 169 ? 5.208 -18.289 -5.028 1.00 96.06 169 VAL A O 1
ATOM 1316 N N . ASP A 1 170 ? 3.324 -17.171 -4.551 1.00 94.56 170 ASP A N 1
ATOM 1317 C CA . ASP A 1 170 ? 2.469 -17.958 -5.443 1.00 94.56 170 ASP A CA 1
ATOM 1318 C C . ASP A 1 170 ? 2.961 -17.897 -6.892 1.00 94.56 170 ASP A C 1
ATOM 1320 O O . ASP A 1 170 ? 3.003 -18.916 -7.583 1.00 94.56 170 ASP A O 1
ATOM 1324 N N . LYS A 1 171 ? 3.382 -16.716 -7.356 1.00 93.94 171 LYS A N 1
ATOM 1325 C CA . LYS A 1 171 ? 3.957 -16.536 -8.694 1.00 93.94 171 LYS A CA 1
ATOM 1326 C C . LYS A 1 171 ? 5.299 -17.236 -8.848 1.00 93.94 171 LYS A C 1
ATOM 1328 O O . LYS A 1 171 ? 5.518 -17.867 -9.875 1.00 93.94 171 LYS A O 1
ATOM 1333 N N . ALA A 1 172 ? 6.164 -17.163 -7.840 1.00 91.69 172 ALA A N 1
ATOM 1334 C CA . ALA A 1 172 ? 7.465 -17.823 -7.866 1.00 91.69 172 ALA A CA 1
ATOM 1335 C C . ALA A 1 172 ? 7.336 -19.356 -7.890 1.00 91.69 172 ALA A C 1
ATOM 1337 O O . ALA A 1 172 ? 8.064 -20.022 -8.620 1.00 91.69 172 ALA A O 1
ATOM 1338 N N . LEU A 1 173 ? 6.392 -19.924 -7.130 1.00 91.81 173 LEU A N 1
ATOM 1339 C CA . LEU A 1 173 ? 6.170 -21.374 -7.070 1.00 91.81 173 LEU A CA 1
ATOM 1340 C C . LEU A 1 173 ? 5.464 -21.930 -8.313 1.00 91.81 173 LEU A C 1
ATOM 1342 O O . LEU A 1 173 ? 5.688 -23.082 -8.676 1.00 91.81 173 LEU A O 1
ATOM 1346 N N . ASN A 1 174 ? 4.626 -21.121 -8.964 1.00 88.06 174 ASN A N 1
ATOM 1347 C CA . ASN A 1 174 ? 3.881 -21.507 -10.164 1.00 88.06 174 ASN A CA 1
ATOM 1348 C C . ASN A 1 174 ? 4.483 -20.925 -11.452 1.00 88.06 174 ASN A C 1
ATOM 1350 O O . ASN A 1 174 ? 3.800 -20.866 -12.479 1.00 88.06 174 ASN A O 1
ATOM 1354 N N . TRP A 1 175 ? 5.739 -20.468 -11.414 1.00 76.56 175 TRP A N 1
ATOM 1355 C CA . TRP A 1 175 ? 6.395 -19.905 -12.586 1.00 76.56 175 TRP A CA 1
ATOM 1356 C C . TRP A 1 175 ? 6.617 -20.996 -13.633 1.00 76.56 175 TRP A C 1
ATOM 1358 O O . TRP A 1 175 ? 7.521 -21.821 -13.531 1.00 76.56 175 TRP A O 1
ATOM 1368 N N . ALA A 1 176 ? 5.779 -20.993 -14.665 1.00 63.69 176 ALA A N 1
ATOM 1369 C CA . ALA A 1 176 ? 5.858 -21.928 -15.782 1.00 63.69 176 ALA A CA 1
ATOM 1370 C C . ALA A 1 176 ? 6.838 -21.465 -16.879 1.00 63.69 176 ALA A C 1
ATOM 1372 O O . ALA A 1 176 ? 6.683 -21.859 -18.035 1.00 63.69 176 ALA A O 1
ATOM 1373 N N . GLY A 1 177 ? 7.800 -20.590 -16.552 1.00 59.81 177 GLY A N 1
ATOM 1374 C CA . GLY A 1 177 ? 8.724 -20.005 -17.522 1.00 59.81 177 GLY A CA 1
ATOM 1375 C C . GLY A 1 177 ? 9.394 -21.062 -18.396 1.00 59.81 177 GLY A C 1
ATOM 1376 O O . GLY A 1 177 ? 9.811 -22.115 -17.913 1.00 59.81 177 GLY A O 1
ATOM 1377 N N . THR A 1 178 ? 9.488 -20.777 -19.697 1.00 53.16 178 THR A N 1
ATOM 1378 C CA . THR A 1 178 ? 10.248 -21.580 -20.655 1.00 53.16 178 THR A CA 1
ATOM 1379 C C . THR A 1 178 ? 11.703 -21.616 -20.214 1.00 53.16 178 THR A C 1
ATOM 1381 O O . THR A 1 178 ? 12.462 -20.683 -20.480 1.00 53.16 178 THR A O 1
ATOM 1384 N N . VAL A 1 179 ? 12.089 -22.694 -19.536 1.00 55.53 179 VAL A N 1
ATOM 1385 C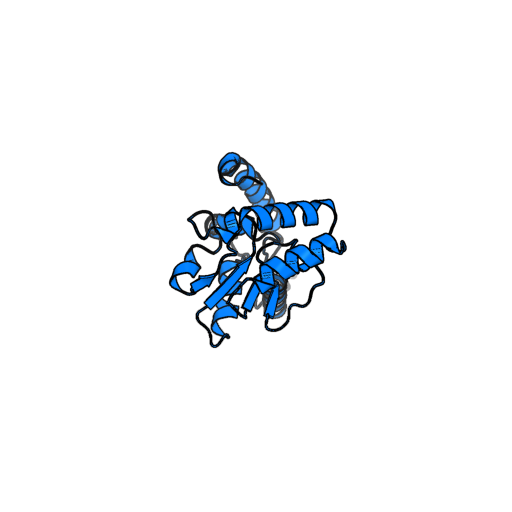 CA . VAL A 1 179 ? 13.486 -23.103 -19.466 1.00 55.53 179 VAL A CA 1
ATOM 1386 C C . VAL A 1 179 ? 13.850 -23.457 -20.900 1.00 55.53 179 VAL A C 1
ATOM 1388 O O . VAL A 1 179 ? 13.482 -24.518 -21.396 1.00 55.53 179 VAL A O 1
ATOM 1391 N N . ASP A 1 180 ? 14.461 -22.512 -21.607 1.00 50.81 180 ASP A N 1
ATOM 1392 C CA . ASP A 1 180 ? 15.090 -22.794 -22.888 1.00 50.81 180 ASP A CA 1
ATOM 1393 C C . ASP A 1 180 ? 16.235 -23.756 -22.558 1.00 50.81 180 ASP A C 1
ATOM 1395 O O . ASP A 1 180 ? 17.262 -23.366 -21.997 1.00 50.81 180 ASP A O 1
ATOM 1399 N N . ASP A 1 181 ? 15.969 -25.044 -22.761 1.00 48.53 181 ASP A N 1
ATOM 1400 C CA . ASP A 1 181 ? 16.866 -26.148 -22.467 1.00 48.53 181 ASP A CA 1
ATOM 1401 C C . ASP A 1 181 ? 18.078 -26.047 -23.402 1.00 48.53 181 ASP A C 1
ATOM 1403 O O . ASP A 1 181 ? 18.142 -26.647 -24.471 1.00 48.53 181 ASP A O 1
ATOM 1407 N N . GLN A 1 182 ? 19.047 -25.207 -23.035 1.00 48.62 182 GLN A N 1
ATOM 1408 C CA . GLN A 1 182 ? 20.318 -25.082 -23.748 1.00 48.62 182 GLN A CA 1
ATOM 1409 C C . GLN A 1 182 ? 21.290 -26.224 -23.415 1.00 48.62 182 GLN A C 1
ATOM 1411 O O . GLN A 1 182 ? 22.496 -26.080 -23.623 1.00 48.62 182 GLN A O 1
ATOM 1416 N N . SER A 1 183 ? 20.801 -27.371 -22.930 1.00 49.25 183 SER A N 1
ATOM 1417 C CA . SER A 1 183 ? 21.644 -28.550 -22.717 1.00 49.25 183 SER A CA 1
ATOM 1418 C C . SER A 1 183 ? 22.073 -29.255 -24.019 1.00 49.25 183 SER A C 1
ATOM 1420 O O . SER A 1 183 ? 23.002 -30.055 -23.978 1.00 49.25 183 SER A O 1
ATOM 1422 N N . ASP A 1 184 ? 21.537 -28.870 -25.187 1.00 47.62 184 ASP A N 1
ATOM 1423 C CA . ASP A 1 184 ? 21.818 -29.526 -26.482 1.00 47.62 184 ASP A CA 1
ATOM 1424 C C . ASP A 1 184 ? 22.841 -28.812 -27.402 1.00 47.62 184 ASP A C 1
ATOM 1426 O O . ASP A 1 184 ? 22.963 -29.138 -28.583 1.00 47.62 184 ASP A O 1
ATOM 1430 N N . ARG A 1 185 ? 23.620 -27.831 -26.915 1.00 50.62 185 ARG A N 1
ATOM 1431 C CA . ARG A 1 185 ? 24.650 -27.138 -27.736 1.0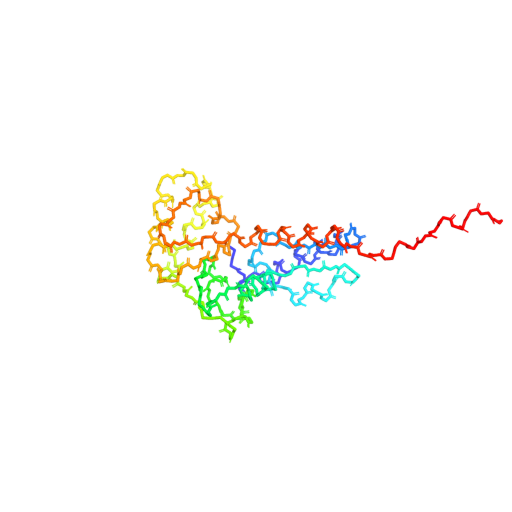0 50.62 185 ARG A CA 1
ATOM 1432 C C . ARG A 1 185 ? 26.089 -27.327 -27.260 1.00 50.62 185 ARG A C 1
ATOM 1434 O O . ARG A 1 185 ? 26.888 -26.393 -27.311 1.00 50.62 185 ARG A O 1
ATOM 1441 N N . MET A 1 186 ? 26.438 -28.539 -26.838 1.00 48.81 186 MET A N 1
ATOM 1442 C CA . MET A 1 186 ? 27.833 -28.920 -26.586 1.00 48.81 186 MET A CA 1
ATOM 1443 C C . MET A 1 186 ? 28.227 -30.282 -27.178 1.00 48.81 186 MET A C 1
ATOM 1445 O O . MET A 1 186 ? 29.115 -30.927 -26.645 1.00 48.81 186 MET A O 1
ATOM 1449 N N . GLU A 1 187 ? 27.658 -30.701 -28.310 1.00 48.09 187 GLU A N 1
ATOM 1450 C CA . GLU A 1 187 ? 28.247 -31.783 -29.120 1.00 48.09 187 GLU A CA 1
ATOM 1451 C C . GLU A 1 187 ? 28.082 -31.505 -30.624 1.00 48.09 187 GLU A C 1
ATOM 1453 O O . GLU A 1 187 ? 27.130 -31.954 -31.258 1.00 48.09 187 GLU A O 1
ATOM 1458 N N . SER A 1 188 ? 29.022 -30.753 -31.208 1.00 56.62 188 SER A N 1
ATOM 1459 C CA . SER A 1 188 ? 29.344 -30.803 -32.647 1.00 56.62 188 SER A CA 1
ATOM 1460 C C . SER A 1 188 ? 30.709 -30.191 -32.928 1.00 56.62 188 SER A C 1
ATOM 1462 O O . SER A 1 188 ? 30.878 -29.006 -32.556 1.00 56.62 188 SER A O 1
#

pLDDT: mean 91.36, std 11.46, range [47.62, 98.0]

InterPro domains:
  IPR001920 Asp/Glu racemase [G3DSA:3.40.50.1860] (25-165)
  IPR001920 Asp/Glu racemase [G3DSA:3.40.50.1860] (54-159)
  IPR001920 Asp/Glu racemase [SSF53681] (123-174)
  IPR015942 Asp/Glu/hydantoin racemase [PF01177] (12-167)